Protein AF-A0A349K2B9-F1 (afdb_monomer)

Radius of gyration: 23.73 Å; Cα contacts (8 Å, |Δi|>4): 333; chains: 1; bounding box: 56×29×102 Å

Foldseek 3Di:
DDDDDDDDDPDDDPPPPDDDPDADDVVVQVLLLVVVVVLQVCVLVVNQLSQLVQADPVVLQVVQVVDDVRNVVVSVVSNCVVVVCVVQQKHWDDKDKDGWQDKDWFAQDWDADPVRHIDGDWIKIWIKIKMKIWMWGQDPVPRDTWIKIWIFTWTWMGTPPDSRIHTDTRVPADPVNVCVRGVPDDPPPVSRRHDDTDMDIPDDPD

Secondary structure (DSSP, 8-state):
----------------------PPPHHHHHHHHHHHHHHHHHHHTT-THHHHHSB-HHHHHHHHHTSTTHHHHHHHHHHHHHHHHHHTTEEEEEEEE----EEEEEEEEEEE-TTS-EEEEEEEEEEEEEEEEEEEEE-TTT--EEEEEEEEEEEEEEETT-S-EEEEETTS--HHHHHHH-TTS-SSHHHHTPPP-EEEE-PPP-

Structure (mmCIF, N/CA/C/O backbone):
data_AF-A0A349K2B9-F1
#
_entry.id   AF-A0A349K2B9-F1
#
loop_
_atom_site.group_PDB
_atom_site.id
_atom_site.type_symbol
_atom_site.label_atom_id
_atom_site.label_alt_id
_atom_site.label_comp_id
_atom_s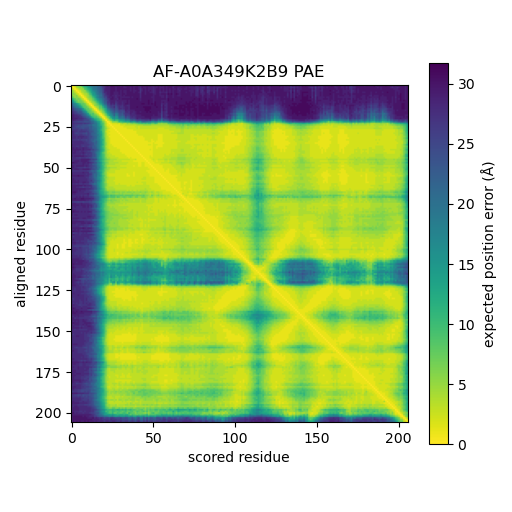ite.label_asym_id
_atom_site.label_entity_id
_atom_site.label_seq_id
_atom_site.pdbx_PDB_ins_code
_atom_site.Cartn_x
_atom_site.Cartn_y
_atom_site.Cartn_z
_atom_site.occupancy
_atom_site.B_iso_or_equiv
_atom_site.auth_seq_id
_atom_site.auth_comp_id
_atom_site.auth_asym_id
_atom_site.auth_atom_id
_atom_site.pdbx_PDB_model_num
ATOM 1 N N . MET A 1 1 ? 17.459 0.036 -73.216 1.00 31.66 1 MET A N 1
ATOM 2 C CA . MET A 1 1 ? 18.863 0.478 -73.122 1.00 31.66 1 MET A CA 1
ATOM 3 C C . MET A 1 1 ? 18.960 1.463 -71.960 1.00 31.66 1 MET A C 1
ATOM 5 O O . MET A 1 1 ? 18.456 2.564 -72.072 1.00 31.66 1 MET A O 1
ATOM 9 N N . SER A 1 2 ? 19.419 0.955 -70.815 1.00 24.86 2 SER A N 1
ATOM 10 C CA . SER A 1 2 ? 20.201 1.573 -69.731 1.00 24.86 2 SER A CA 1
ATOM 11 C C . SER A 1 2 ? 20.361 3.101 -69.538 1.00 24.86 2 SER A C 1
ATOM 13 O O . SER A 1 2 ? 20.764 3.789 -70.467 1.00 24.86 2 SER A O 1
ATOM 15 N N . LEU A 1 3 ? 20.320 3.478 -68.235 1.00 24.81 3 LEU A N 1
ATOM 16 C CA . LEU A 1 3 ? 21.104 4.517 -67.505 1.00 24.81 3 LEU A CA 1
ATOM 17 C C . LEU A 1 3 ? 20.638 6.004 -67.620 1.00 24.81 3 LEU A C 1
ATOM 19 O O . LEU A 1 3 ? 20.259 6.420 -68.699 1.00 24.81 3 LEU A O 1
ATOM 23 N N . LEU A 1 4 ? 20.659 6.906 -66.611 1.00 25.23 4 LEU A N 1
ATOM 24 C CA . LEU A 1 4 ? 21.176 6.945 -65.225 1.00 25.23 4 LEU A CA 1
ATOM 25 C C . LEU A 1 4 ? 20.715 8.267 -64.496 1.00 25.23 4 LEU A C 1
ATOM 27 O O . LEU A 1 4 ? 20.741 9.319 -65.120 1.00 25.23 4 LEU A O 1
ATOM 31 N N . ILE A 1 5 ? 20.368 8.189 -63.192 1.00 29.88 5 ILE A N 1
ATOM 32 C CA . ILE A 1 5 ? 20.577 9.119 -62.028 1.00 29.88 5 ILE A CA 1
ATOM 33 C C . ILE A 1 5 ? 20.190 10.626 -62.059 1.00 29.88 5 ILE A C 1
ATOM 35 O O . ILE A 1 5 ? 20.754 11.406 -62.814 1.00 29.88 5 ILE A O 1
ATOM 39 N N . ALA A 1 6 ? 19.415 11.060 -61.043 1.00 27.41 6 ALA A N 1
ATOM 40 C CA . ALA A 1 6 ? 19.848 12.029 -60.005 1.00 27.41 6 ALA A CA 1
ATOM 41 C C . ALA A 1 6 ? 18.843 12.111 -58.837 1.00 27.41 6 ALA A C 1
ATOM 43 O O . ALA A 1 6 ? 17.705 12.545 -58.992 1.00 27.41 6 ALA A O 1
ATOM 44 N N . ALA A 1 7 ? 19.295 11.680 -57.658 1.00 28.70 7 ALA A N 1
ATOM 45 C CA . ALA A 1 7 ? 18.598 11.784 -56.384 1.00 28.70 7 ALA A CA 1
ATOM 46 C C . ALA A 1 7 ? 18.884 13.145 -55.729 1.00 28.70 7 ALA A C 1
ATOM 48 O O . ALA A 1 7 ? 20.046 13.528 -55.608 1.00 28.70 7 ALA A O 1
ATOM 49 N N . PHE A 1 8 ? 17.848 13.825 -55.233 1.00 29.91 8 PHE A N 1
ATOM 50 C CA . PHE A 1 8 ? 18.008 14.853 -54.206 1.00 29.91 8 PHE A CA 1
ATOM 51 C C . PHE A 1 8 ? 17.635 14.254 -52.854 1.00 29.91 8 PHE A C 1
ATOM 53 O O . PHE A 1 8 ? 16.468 14.046 -52.532 1.00 29.91 8 PHE A O 1
ATOM 60 N N . VAL A 1 9 ? 18.674 13.946 -52.082 1.00 33.03 9 VAL A N 1
ATOM 61 C CA . VAL A 1 9 ? 18.590 13.636 -50.658 1.00 33.03 9 VAL A CA 1
ATOM 62 C C . VAL A 1 9 ? 18.330 14.953 -49.932 1.00 33.03 9 VAL A C 1
ATOM 64 O O . VAL A 1 9 ? 19.241 15.760 -49.765 1.00 33.03 9 VAL A O 1
ATOM 67 N N . VAL A 1 10 ? 17.090 15.182 -49.504 1.00 38.38 10 VAL A N 1
ATOM 68 C CA . VAL A 1 10 ? 16.822 16.134 -48.424 1.00 38.38 10 VAL A CA 1
ATOM 69 C C . VAL A 1 10 ? 17.018 15.356 -47.133 1.00 38.38 10 VAL A C 1
ATOM 71 O O . VAL A 1 10 ? 16.246 14.460 -46.799 1.00 38.38 10 VAL A O 1
ATOM 74 N N . GLY A 1 11 ? 18.128 15.647 -46.459 1.00 33.59 11 GLY A N 1
ATOM 75 C CA . GLY A 1 11 ? 18.396 15.144 -45.125 1.00 33.59 11 GLY A CA 1
ATOM 76 C C . GLY A 1 11 ? 17.372 15.716 -44.156 1.00 33.59 11 GLY A C 1
ATOM 77 O O . GLY A 1 11 ? 17.470 16.873 -43.762 1.00 33.59 11 GLY A O 1
ATOM 78 N N . GLU A 1 12 ? 16.411 14.896 -43.747 1.00 33.12 12 GLU A N 1
ATOM 79 C CA . GLU A 1 12 ? 15.667 15.149 -42.524 1.00 33.12 12 GLU A CA 1
ATOM 80 C C . GLU A 1 12 ? 16.549 14.735 -41.347 1.00 33.12 12 GLU A C 1
ATOM 82 O O . GLU A 1 12 ? 16.769 13.557 -41.049 1.00 33.12 12 GLU A O 1
ATOM 87 N N . THR A 1 13 ? 17.090 15.753 -40.687 1.00 34.03 13 THR A N 1
ATOM 88 C CA . THR A 1 13 ? 17.503 15.713 -39.291 1.00 34.03 13 THR A CA 1
ATOM 89 C C . THR A 1 13 ? 16.438 14.962 -38.496 1.00 34.03 13 THR A C 1
ATOM 91 O O . THR A 1 13 ? 15.351 15.477 -38.246 1.00 34.03 13 THR A O 1
ATOM 94 N N . ARG A 1 14 ? 16.750 13.726 -38.088 1.00 33.66 14 ARG A N 1
ATOM 95 C CA . ARG A 1 14 ? 15.968 12.990 -37.093 1.00 33.66 14 ARG A CA 1
ATOM 96 C C . ARG A 1 14 ? 15.998 13.794 -35.799 1.00 33.66 14 ARG A C 1
ATOM 98 O O . ARG A 1 14 ? 16.911 13.649 -34.989 1.00 33.66 14 ARG A O 1
ATOM 105 N N . GLN A 1 15 ? 15.001 14.656 -35.622 1.00 34.28 15 GLN A N 1
ATOM 106 C CA . GLN A 1 15 ? 14.597 15.137 -34.314 1.00 34.28 15 GLN A CA 1
ATOM 107 C C . GLN A 1 15 ? 14.404 13.902 -33.439 1.00 34.28 15 GLN A C 1
ATOM 109 O O . GLN A 1 15 ? 13.593 13.026 -33.742 1.00 34.28 15 GLN A O 1
ATOM 114 N N . ALA A 1 16 ? 15.221 13.808 -32.392 1.00 31.53 16 ALA A N 1
ATOM 115 C CA . ALA A 1 16 ? 15.058 12.824 -31.345 1.00 31.53 16 ALA A CA 1
ATOM 116 C C . ALA A 1 16 ? 13.615 12.921 -30.843 1.00 31.53 16 ALA A C 1
ATOM 118 O O . ALA A 1 16 ? 13.214 13.930 -30.263 1.00 31.53 16 ALA A O 1
ATOM 119 N N . ALA A 1 17 ? 12.827 11.890 -31.140 1.00 31.55 17 ALA A N 1
ATOM 120 C CA . ALA A 1 17 ? 11.467 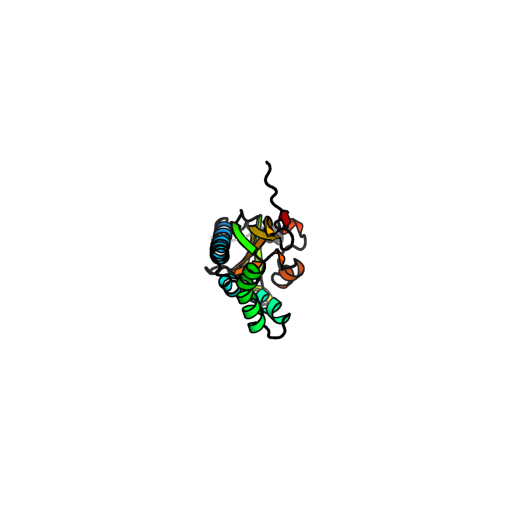11.780 -30.665 1.00 31.55 17 ALA A CA 1
ATOM 121 C C . ALA A 1 17 ? 11.493 11.866 -29.137 1.00 31.55 17 ALA A C 1
ATOM 123 O O . ALA A 1 17 ? 12.110 11.034 -28.466 1.00 31.55 17 ALA A O 1
ATOM 124 N N . ALA A 1 18 ? 10.832 12.890 -28.600 1.00 33.94 18 ALA A N 1
ATOM 125 C CA . ALA A 1 18 ? 10.440 12.931 -27.205 1.00 33.94 18 ALA A CA 1
ATOM 126 C C . ALA A 1 18 ? 9.794 11.580 -26.862 1.00 33.94 18 ALA A C 1
ATOM 128 O O . ALA A 1 18 ? 8.850 11.151 -27.529 1.00 33.94 18 ALA A O 1
ATOM 129 N N . GLN A 1 19 ? 10.360 10.872 -25.883 1.00 34.56 19 GLN A N 1
ATOM 130 C CA . GLN A 1 19 ? 9.882 9.557 -25.469 1.00 34.56 19 GLN A CA 1
ATOM 131 C C . GLN A 1 19 ? 8.423 9.683 -25.029 1.00 34.56 19 GLN A C 1
ATOM 133 O O . GLN A 1 19 ? 8.115 10.343 -24.038 1.00 34.56 19 GLN A O 1
ATOM 138 N N . GLY A 1 20 ? 7.533 9.092 -25.825 1.00 34.22 20 GLY A N 1
ATOM 139 C CA . GLY A 1 20 ? 6.097 9.186 -25.649 1.00 34.22 20 GLY A CA 1
ATOM 140 C C . GLY A 1 20 ? 5.663 8.703 -24.271 1.00 34.22 20 GLY A C 1
ATOM 141 O O . GLY A 1 20 ? 5.896 7.560 -23.883 1.00 34.22 20 GLY A O 1
ATOM 142 N N . THR A 1 21 ? 4.962 9.587 -23.574 1.00 42.00 21 THR A N 1
ATOM 143 C CA . THR A 1 21 ? 3.998 9.307 -22.515 1.00 42.00 21 THR A CA 1
ATOM 144 C C . THR A 1 21 ? 2.875 8.422 -23.069 1.00 42.00 21 THR A C 1
ATOM 146 O O . THR A 1 21 ? 1.771 8.876 -23.364 1.00 42.00 21 THR A O 1
ATOM 149 N N . GLY A 1 22 ? 3.153 7.132 -23.260 1.00 53.66 22 GLY A N 1
ATOM 150 C CA . GLY A 1 22 ? 2.120 6.150 -23.566 1.00 53.66 22 GLY A CA 1
ATOM 151 C C . GLY A 1 22 ? 1.127 6.103 -22.408 1.00 53.66 22 GLY A C 1
ATOM 152 O O . GLY A 1 22 ? 1.490 5.727 -21.295 1.00 53.66 22 GLY A O 1
ATOM 153 N N . ARG A 1 23 ? -0.119 6.525 -22.647 1.00 72.88 23 ARG A N 1
ATOM 154 C CA . ARG A 1 23 ? -1.207 6.433 -21.665 1.00 72.88 23 ARG A CA 1
ATOM 155 C C . ARG A 1 23 ? -1.285 4.986 -21.174 1.00 72.88 23 ARG A C 1
ATOM 157 O O . ARG A 1 23 ? -1.500 4.081 -21.979 1.00 72.88 23 ARG A O 1
ATOM 164 N N . VAL A 1 24 ? -1.078 4.772 -19.873 1.00 84.25 24 VAL A N 1
ATOM 165 C CA . VAL A 1 24 ? -1.148 3.437 -19.264 1.00 84.25 24 VAL A CA 1
ATOM 166 C C . VAL A 1 24 ? -2.495 2.793 -19.629 1.00 84.25 24 VAL A C 1
ATOM 168 O O . VAL A 1 24 ? -3.522 3.469 -19.504 1.00 84.25 24 VAL A O 1
ATOM 171 N N . PRO A 1 25 ? -2.529 1.530 -20.103 1.00 90.88 25 PRO A N 1
ATOM 172 C CA . PRO A 1 25 ? -3.780 0.895 -20.502 1.00 90.88 25 PRO A CA 1
ATOM 173 C C . PRO A 1 25 ? -4.788 0.856 -19.351 1.00 90.88 25 PRO A C 1
ATOM 175 O O . PRO A 1 25 ? -4.425 0.530 -18.222 1.00 90.88 25 PRO A O 1
ATOM 178 N N . GLN A 1 26 ? -6.068 1.115 -19.640 1.00 91.94 26 GLN A N 1
ATOM 179 C CA . GLN A 1 26 ? -7.127 1.083 -18.621 1.00 91.94 26 GLN A CA 1
ATOM 180 C C . GLN A 1 26 ? -7.191 -0.271 -17.895 1.00 91.94 26 GLN A C 1
ATOM 182 O O . GLN A 1 26 ? -7.389 -0.316 -16.687 1.00 91.94 26 GLN A O 1
ATOM 187 N N . SER A 1 27 ? -6.908 -1.366 -18.607 1.00 93.56 27 SER A N 1
ATOM 188 C CA . SER A 1 27 ? -6.832 -2.708 -18.027 1.00 93.56 27 SER A CA 1
ATOM 189 C C . SER A 1 27 ? -5.804 -2.828 -16.899 1.00 93.56 27 SER A C 1
ATOM 191 O O . SER A 1 27 ? -6.034 -3.574 -15.955 1.00 93.56 27 SER A O 1
ATOM 193 N N . VAL A 1 28 ? -4.694 -2.085 -16.953 1.00 95.12 28 VAL A N 1
ATOM 194 C CA . VAL A 1 28 ? -3.679 -2.071 -15.888 1.00 95.12 28 VAL A CA 1
ATOM 195 C C . VAL A 1 28 ? -4.226 -1.378 -14.641 1.00 95.12 28 VAL A C 1
ATOM 197 O O . VAL A 1 28 ? -4.018 -1.866 -13.533 1.00 95.12 28 VAL A O 1
ATOM 200 N N . LEU A 1 29 ? -4.958 -0.272 -14.815 1.00 95.94 29 LEU A N 1
ATOM 201 C CA . LEU A 1 29 ? -5.622 0.428 -13.713 1.00 95.94 29 LEU A CA 1
ATOM 202 C C . LEU A 1 29 ? -6.679 -0.471 -13.063 1.00 95.94 29 LEU A C 1
ATOM 204 O O . LEU A 1 29 ? -6.673 -0.650 -11.848 1.00 95.94 29 LEU A O 1
ATOM 208 N N . ASP A 1 30 ? -7.529 -1.101 -13.874 1.00 96.25 30 ASP A N 1
ATOM 209 C CA . ASP A 1 30 ? -8.594 -1.982 -13.391 1.00 96.25 30 ASP A CA 1
ATOM 210 C C . ASP A 1 30 ? -8.024 -3.211 -12.658 1.00 96.25 30 ASP A C 1
ATOM 212 O O . ASP A 1 30 ? -8.539 -3.616 -11.612 1.00 96.25 30 ASP A O 1
ATOM 216 N N . GLN A 1 31 ? -6.921 -3.783 -13.158 1.00 97.56 31 GLN A N 1
ATOM 217 C CA . GLN A 1 31 ? -6.206 -4.877 -12.495 1.00 97.56 31 GLN A CA 1
ATOM 218 C C . GLN A 1 31 ? -5.582 -4.438 -11.167 1.00 97.56 31 GLN A C 1
ATOM 220 O O . GLN A 1 31 ? -5.702 -5.162 -10.179 1.00 97.56 31 GLN A O 1
ATOM 225 N N . ALA A 1 32 ? -4.965 -3.255 -11.113 1.00 98.12 32 ALA A N 1
ATOM 226 C CA . ALA A 1 32 ? -4.411 -2.700 -9.881 1.00 98.12 32 ALA A CA 1
ATOM 227 C C . ALA A 1 32 ? -5.502 -2.457 -8.827 1.00 98.12 32 ALA A C 1
ATOM 229 O O . ALA A 1 32 ? -5.339 -2.837 -7.665 1.00 98.12 32 ALA A O 1
ATOM 230 N N . GLU A 1 33 ? -6.637 -1.875 -9.227 1.00 98.31 33 GLU A N 1
ATOM 231 C CA . GLU A 1 33 ? -7.813 -1.689 -8.371 1.00 98.31 33 GLU A CA 1
ATOM 232 C C . GLU A 1 33 ? -8.333 -3.035 -7.850 1.00 98.31 33 GLU A C 1
ATOM 234 O O . GLU A 1 33 ? -8.573 -3.193 -6.651 1.00 98.31 33 GLU A O 1
ATOM 239 N N . ALA A 1 34 ? -8.482 -4.028 -8.732 1.00 98.25 34 ALA A N 1
ATOM 240 C CA . ALA A 1 34 ? -8.958 -5.359 -8.372 1.00 98.25 34 ALA A CA 1
ATOM 241 C C . ALA A 1 34 ? -8.005 -6.075 -7.405 1.00 98.25 34 ALA A C 1
ATOM 243 O O . ALA A 1 34 ? -8.453 -6.607 -6.387 1.00 98.25 34 ALA A O 1
ATOM 244 N N . ALA A 1 35 ? -6.699 -6.044 -7.672 1.00 98.25 35 ALA A N 1
ATOM 245 C CA . ALA A 1 35 ? -5.689 -6.654 -6.815 1.00 98.25 35 ALA A CA 1
ATOM 246 C C . ALA A 1 35 ? -5.620 -5.966 -5.441 1.00 98.25 35 ALA A C 1
ATOM 248 O O . ALA A 1 35 ? -5.553 -6.639 -4.410 1.00 98.25 35 ALA A O 1
ATOM 249 N N . THR A 1 36 ? -5.710 -4.633 -5.415 1.00 98.38 36 THR A N 1
ATOM 250 C CA . THR A 1 36 ? -5.754 -3.851 -4.170 1.00 98.38 36 THR A CA 1
ATOM 251 C C . THR A 1 36 ? -7.000 -4.194 -3.358 1.00 98.38 36 THR A C 1
ATOM 253 O O . THR A 1 36 ? -6.917 -4.400 -2.147 1.00 98.38 36 THR A O 1
ATOM 256 N N . ARG A 1 37 ? -8.159 -4.327 -4.018 1.00 98.25 37 ARG A N 1
ATOM 257 C CA . ARG A 1 37 ? -9.422 -4.727 -3.379 1.00 98.25 37 ARG A CA 1
ATOM 258 C C . ARG A 1 37 ? -9.340 -6.140 -2.817 1.00 98.25 37 ARG A C 1
ATOM 260 O O . ARG A 1 37 ? -9.754 -6.350 -1.683 1.00 98.25 37 ARG A O 1
ATOM 267 N N . ALA A 1 38 ? -8.770 -7.085 -3.561 1.00 97.75 38 ALA A N 1
ATOM 268 C CA . ALA A 1 38 ? -8.577 -8.453 -3.092 1.00 97.75 38 ALA A CA 1
ATOM 269 C C . ALA A 1 38 ? -7.701 -8.505 -1.827 1.00 97.75 38 ALA A C 1
ATOM 271 O O . ALA A 1 38 ? -8.060 -9.175 -0.859 1.00 97.75 38 ALA A O 1
ATOM 272 N N . MET A 1 39 ? -6.597 -7.749 -1.795 1.00 97.00 39 MET A N 1
ATOM 273 C CA . MET A 1 39 ? -5.765 -7.618 -0.594 1.00 97.00 39 MET A CA 1
ATOM 274 C C . MET A 1 39 ? -6.535 -6.963 0.565 1.00 97.00 39 MET A C 1
ATOM 276 O O . MET A 1 39 ? -6.510 -7.471 1.684 1.00 97.00 39 MET A O 1
ATOM 280 N N . GLY A 1 40 ? -7.241 -5.861 0.303 1.00 96.00 40 GLY A N 1
ATOM 281 C CA . GLY A 1 40 ? -8.022 -5.136 1.307 1.00 96.00 40 GLY A CA 1
ATOM 282 C C . GLY A 1 40 ? -9.108 -5.988 1.964 1.00 96.00 40 GLY A C 1
ATOM 283 O O . GLY A 1 40 ? -9.273 -5.942 3.179 1.00 96.00 40 GLY A O 1
ATOM 284 N N . GLN A 1 41 ? -9.792 -6.833 1.188 1.00 97.12 41 GLN A N 1
ATOM 285 C CA . GLN A 1 41 ? -10.801 -7.763 1.705 1.00 97.12 41 GLN A CA 1
ATOM 286 C C . GLN A 1 41 ? -10.203 -8.807 2.654 1.00 97.12 41 GLN A C 1
ATOM 288 O O . GLN A 1 41 ? -10.779 -9.091 3.700 1.00 97.12 41 GLN A O 1
ATOM 293 N N . GLN A 1 42 ? -9.019 -9.333 2.339 1.00 95.50 42 GLN A N 1
ATOM 294 C CA . GLN A 1 42 ? -8.303 -10.247 3.234 1.00 95.50 42 GLN A CA 1
ATOM 295 C C . GLN A 1 42 ? -7.926 -9.557 4.556 1.00 95.50 42 GLN A C 1
ATOM 297 O O . GLN A 1 42 ? -8.119 -10.129 5.627 1.00 95.50 42 GLN A O 1
ATOM 302 N N . VAL A 1 43 ? -7.451 -8.308 4.498 1.00 93.06 43 VAL A N 1
ATOM 303 C CA . VAL A 1 43 ? -7.134 -7.511 5.695 1.00 93.06 43 VAL A CA 1
ATOM 304 C C . VAL A 1 43 ? -8.386 -7.236 6.533 1.00 93.06 43 VAL A C 1
ATOM 306 O O . VAL A 1 43 ? -8.354 -7.426 7.748 1.00 93.06 43 VAL A O 1
ATOM 309 N N . LEU A 1 44 ? -9.499 -6.858 5.897 1.00 93.25 44 LEU A N 1
ATOM 310 C CA . LEU A 1 44 ? -10.786 -6.633 6.563 1.00 93.25 44 LEU A CA 1
ATOM 311 C C . LEU A 1 44 ? -11.289 -7.895 7.285 1.00 93.25 44 LEU A C 1
ATOM 313 O O . LEU A 1 44 ? -11.844 -7.806 8.375 1.00 93.25 44 LEU A O 1
ATOM 317 N N . GLN A 1 45 ? -11.035 -9.072 6.711 1.00 91.94 45 GLN A N 1
ATOM 318 C CA . GLN A 1 45 ? -11.354 -10.378 7.301 1.00 91.94 45 GLN A CA 1
ATOM 319 C C . GLN A 1 45 ? -10.361 -10.824 8.391 1.00 91.94 45 GLN A C 1
ATOM 321 O O . GLN A 1 45 ? -10.482 -11.925 8.925 1.00 91.94 45 GLN A O 1
ATOM 326 N N . GLY A 1 46 ? -9.369 -9.998 8.736 1.00 87.69 46 GLY A N 1
ATOM 327 C CA . GLY A 1 46 ? -8.377 -10.305 9.766 1.00 87.69 46 GLY A CA 1
ATOM 328 C C . GLY A 1 46 ? -7.153 -11.082 9.274 1.00 87.69 46 GLY A C 1
ATOM 329 O O . GLY A 1 46 ? -6.271 -11.400 10.074 1.00 87.69 46 GLY A O 1
ATOM 330 N N . ASN A 1 47 ? -7.031 -11.358 7.973 1.00 89.94 47 ASN A N 1
ATOM 331 C CA . ASN A 1 47 ? -5.845 -11.984 7.392 1.00 89.94 47 ASN A CA 1
ATOM 332 C C . ASN A 1 47 ? -4.790 -10.928 7.022 1.00 89.94 47 ASN A C 1
ATOM 334 O O . ASN A 1 47 ? -4.550 -10.630 5.854 1.00 89.94 47 ASN A O 1
ATOM 338 N N . PHE A 1 48 ? -4.111 -10.375 8.027 1.00 87.75 48 PHE A N 1
ATOM 339 C CA . PHE A 1 48 ? -3.072 -9.354 7.826 1.00 87.75 48 PHE A CA 1
ATOM 340 C C . PHE A 1 48 ? -1.769 -9.908 7.227 1.00 87.75 48 PHE A C 1
ATOM 342 O O . PHE A 1 48 ? -0.950 -9.145 6.711 1.00 87.75 48 PHE A O 1
ATOM 349 N N . ARG A 1 49 ? -1.578 -11.235 7.228 1.00 89.25 49 ARG A N 1
ATOM 350 C CA . ARG A 1 49 ? -0.402 -11.884 6.626 1.00 89.25 49 ARG A CA 1
ATOM 351 C C . ARG A 1 49 ? -0.284 -11.578 5.131 1.00 89.25 49 ARG A C 1
ATOM 353 O O . ARG A 1 49 ? 0.831 -11.403 4.639 1.00 89.25 49 ARG A O 1
ATOM 360 N N . VAL A 1 50 ? -1.416 -11.422 4.440 1.00 92.69 50 VAL A N 1
ATOM 361 C CA . VAL A 1 50 ? -1.461 -11.065 3.014 1.00 92.69 50 VAL A CA 1
ATOM 362 C C . VAL A 1 50 ? -0.665 -9.790 2.709 1.00 92.69 50 VAL A C 1
ATOM 364 O O . VAL A 1 50 ? -0.007 -9.712 1.674 1.00 92.69 50 VAL A O 1
ATOM 367 N N . ALA A 1 51 ? -0.656 -8.814 3.627 1.00 89.88 51 ALA A N 1
ATOM 368 C CA . ALA A 1 51 ? 0.050 -7.552 3.442 1.00 89.88 51 ALA A CA 1
ATOM 369 C C . ALA A 1 51 ? 1.571 -7.760 3.423 1.00 89.88 51 ALA A C 1
ATOM 371 O O . ALA A 1 51 ? 2.276 -7.081 2.684 1.00 89.88 51 ALA A O 1
ATOM 372 N N . LEU A 1 52 ? 2.087 -8.732 4.186 1.00 92.12 52 LEU A N 1
ATOM 373 C CA . LEU A 1 52 ? 3.503 -9.107 4.179 1.00 92.12 52 LEU A CA 1
ATOM 374 C C . LEU A 1 52 ? 3.885 -9.956 2.962 1.00 92.12 52 LEU A C 1
ATOM 376 O O . LEU A 1 52 ? 5.005 -9.836 2.451 1.00 92.12 52 LEU A O 1
ATOM 380 N N . GLU A 1 53 ? 2.995 -10.855 2.543 1.00 94.75 53 GLU A N 1
ATOM 381 C CA . GLU A 1 53 ? 3.189 -11.734 1.384 1.00 94.75 53 GLU A CA 1
ATOM 382 C C . GLU A 1 53 ? 3.200 -10.932 0.083 1.00 94.75 53 GLU A C 1
ATOM 384 O O . GLU A 1 53 ? 4.059 -11.143 -0.771 1.00 94.75 53 GLU A O 1
ATOM 389 N N . ARG A 1 54 ? 2.295 -9.957 -0.033 1.00 96.44 54 ARG A N 1
ATOM 390 C CA . ARG A 1 54 ? 2.169 -9.087 -1.203 1.00 96.44 54 ARG A CA 1
ATOM 391 C C . ARG A 1 54 ? 2.988 -7.799 -1.097 1.00 96.44 54 ARG A C 1
ATOM 393 O O . ARG A 1 54 ? 2.964 -7.002 -2.026 1.00 96.44 54 ARG A O 1
ATOM 400 N N . MET A 1 55 ? 3.750 -7.588 -0.026 1.00 96.81 55 MET A N 1
ATOM 401 C CA . MET A 1 55 ? 4.608 -6.407 0.109 1.00 96.81 55 MET A CA 1
ATOM 402 C C . MET A 1 55 ? 5.657 -6.350 -1.009 1.00 96.81 55 MET A C 1
ATOM 404 O O . MET A 1 55 ? 6.344 -7.341 -1.261 1.00 96.81 55 MET A O 1
ATOM 408 N N . TYR A 1 56 ? 5.844 -5.179 -1.626 1.00 96.69 56 TYR A N 1
ATOM 409 C CA . TYR A 1 56 ? 6.865 -4.995 -2.661 1.00 96.69 56 TYR A CA 1
ATOM 410 C C . TYR A 1 56 ? 8.256 -5.414 -2.148 1.00 96.69 56 TYR A C 1
ATOM 412 O O . TYR A 1 56 ? 8.710 -4.875 -1.133 1.00 96.69 56 TYR A O 1
ATOM 420 N N . PRO A 1 57 ? 8.974 -6.345 -2.810 1.00 94.12 57 PRO A N 1
ATOM 421 C CA . PRO A 1 57 ? 10.169 -6.970 -2.235 1.00 94.12 57 PRO A CA 1
ATOM 422 C C . PRO A 1 57 ? 11.273 -5.991 -1.814 1.00 94.12 57 PRO A C 1
ATOM 424 O O . PRO A 1 57 ? 11.882 -6.150 -0.750 1.00 94.12 57 PRO A O 1
ATOM 427 N N . ARG A 1 58 ? 11.527 -4.940 -2.607 1.00 93.75 58 ARG A N 1
ATOM 428 C CA . ARG A 1 58 ? 12.544 -3.927 -2.268 1.00 93.75 58 ARG A CA 1
ATOM 429 C C . ARG A 1 58 ? 12.111 -3.071 -1.079 1.00 93.75 58 ARG A C 1
ATOM 431 O O . ARG A 1 58 ? 12.949 -2.747 -0.235 1.00 93.75 58 ARG A O 1
ATOM 438 N N . TRP A 1 59 ? 10.815 -2.775 -0.974 1.00 95.25 59 TRP A N 1
ATOM 439 C CA . TRP A 1 59 ? 10.238 -2.104 0.190 1.00 95.25 59 TRP A CA 1
ATOM 440 C C . TRP A 1 59 ? 10.314 -2.986 1.437 1.00 95.25 59 TRP A C 1
ATOM 442 O O . TRP A 1 59 ? 10.848 -2.551 2.453 1.00 95.25 59 TRP A O 1
ATOM 452 N N . LYS A 1 60 ? 9.919 -4.260 1.337 1.00 95.25 60 LYS A N 1
ATOM 453 C CA . LYS A 1 60 ? 10.025 -5.259 2.412 1.00 95.25 60 LYS A CA 1
ATOM 454 C C . LYS A 1 60 ? 11.448 -5.372 2.949 1.00 95.25 60 LYS A C 1
ATOM 456 O O . LYS A 1 60 ? 11.664 -5.340 4.159 1.00 95.25 60 LYS A O 1
ATOM 461 N N . LYS A 1 61 ? 12.442 -5.433 2.055 1.00 95.00 61 LYS A N 1
ATOM 462 C CA . LYS A 1 61 ? 13.864 -5.439 2.432 1.00 95.00 61 LYS A CA 1
ATOM 463 C C . LYS A 1 61 ? 14.269 -4.147 3.150 1.00 95.00 61 LYS A C 1
ATOM 465 O O . LYS A 1 61 ? 15.009 -4.219 4.127 1.00 95.00 61 LYS A O 1
ATOM 470 N N . ARG A 1 62 ? 13.797 -2.977 2.698 1.00 93.75 62 ARG A N 1
ATOM 471 C CA . ARG A 1 62 ? 14.072 -1.686 3.355 1.00 93.75 62 ARG A CA 1
ATOM 472 C C . ARG A 1 62 ? 13.425 -1.596 4.737 1.00 93.75 62 ARG A C 1
ATOM 474 O O . ARG A 1 62 ? 14.109 -1.212 5.678 1.00 93.75 62 ARG A O 1
ATOM 481 N N . ALA A 1 63 ? 12.156 -1.971 4.864 1.00 92.19 63 ALA A N 1
ATOM 482 C CA . ALA A 1 63 ? 11.436 -1.985 6.134 1.00 92.19 63 ALA A CA 1
ATOM 483 C C . ALA A 1 63 ? 12.120 -2.916 7.147 1.00 92.19 63 ALA A C 1
ATOM 485 O O . ALA A 1 63 ? 12.399 -2.505 8.269 1.00 92.19 63 ALA A O 1
ATOM 486 N N . ALA A 1 64 ? 12.497 -4.125 6.719 1.00 94.88 64 ALA A N 1
ATOM 487 C CA . ALA A 1 64 ? 13.207 -5.092 7.552 1.00 94.88 64 ALA A CA 1
ATOM 488 C C . ALA A 1 64 ? 14.574 -4.584 8.041 1.00 94.88 64 ALA A C 1
ATOM 490 O O . ALA A 1 64 ? 14.925 -4.799 9.194 1.00 94.88 64 ALA A O 1
ATOM 491 N N . LYS A 1 65 ? 15.343 -3.875 7.200 1.00 95.00 65 LYS A N 1
ATOM 492 C CA . LYS A 1 65 ? 16.658 -3.324 7.587 1.00 95.00 65 LYS A CA 1
ATOM 493 C C . LYS A 1 65 ? 16.596 -2.336 8.756 1.00 95.00 65 LYS A C 1
ATOM 495 O O . LYS A 1 65 ? 17.604 -2.150 9.425 1.00 95.00 65 LYS A O 1
ATOM 500 N N . LYS A 1 66 ? 15.445 -1.698 8.988 1.00 90.31 66 LYS A N 1
ATOM 501 C CA . LYS A 1 66 ? 15.244 -0.753 10.098 1.00 90.31 66 LYS A CA 1
ATOM 502 C C . LYS A 1 66 ? 15.005 -1.456 11.442 1.00 90.31 66 LYS A C 1
ATOM 504 O O . LYS A 1 66 ? 14.914 -0.781 12.460 1.00 90.31 66 LYS A O 1
ATOM 509 N N . LEU A 1 67 ? 14.862 -2.784 11.454 1.00 92.50 67 LEU A N 1
ATOM 510 C CA . LEU A 1 67 ? 14.490 -3.563 12.632 1.00 92.50 67 LEU A CA 1
ATOM 511 C C . LEU A 1 67 ? 15.645 -4.459 13.083 1.00 92.50 67 LEU A C 1
ATOM 513 O O . LEU A 1 67 ? 16.223 -5.201 12.285 1.00 92.50 67 LEU A O 1
ATOM 517 N N . GLN A 1 68 ? 15.926 -4.458 14.386 1.00 91.12 68 GLN A N 1
ATOM 518 C CA . GLN A 1 68 ? 16.772 -5.478 15.000 1.00 91.12 68 GLN A CA 1
ATOM 519 C C . GLN A 1 68 ? 16.063 -6.837 14.861 1.00 91.12 68 GLN A C 1
ATOM 521 O O . GLN A 1 68 ? 14.964 -7.012 15.375 1.00 91.12 68 GLN A O 1
ATOM 526 N N . GLY A 1 69 ? 16.647 -7.769 14.100 1.00 91.38 69 GLY A N 1
ATOM 527 C CA . GLY A 1 69 ? 16.009 -9.046 13.730 1.00 91.38 69 GLY A CA 1
ATOM 528 C C . GLY A 1 69 ? 15.442 -9.105 12.302 1.00 91.38 69 GLY A C 1
ATOM 529 O O . GLY A 1 69 ? 14.938 -10.146 11.876 1.00 91.38 69 GLY A O 1
ATOM 530 N N . GLY A 1 70 ? 15.558 -8.027 11.519 1.00 94.56 70 GLY A N 1
ATOM 531 C CA . GLY A 1 70 ? 15.350 -8.063 10.072 1.00 94.56 70 GLY A CA 1
ATOM 532 C C . GLY A 1 70 ? 13.939 -8.486 9.648 1.00 94.56 70 GLY A C 1
ATOM 533 O O . GLY A 1 70 ? 12.933 -7.956 10.118 1.00 94.56 70 GLY A O 1
ATOM 534 N N . GLN A 1 71 ? 13.856 -9.433 8.705 1.00 92.94 71 GLN A N 1
ATOM 535 C CA . GLN A 1 71 ? 12.571 -9.889 8.162 1.00 92.94 71 GLN A CA 1
ATOM 536 C C . GLN A 1 71 ? 11.745 -10.700 9.164 1.00 92.94 71 GLN A C 1
ATOM 538 O O . GLN A 1 71 ? 10.519 -10.648 9.096 1.00 92.94 71 GLN A O 1
ATOM 543 N N . VAL A 1 72 ? 12.394 -11.420 10.085 1.00 94.31 72 VAL A N 1
ATOM 544 C CA . VAL A 1 72 ? 11.702 -12.198 11.123 1.00 94.31 72 VAL A CA 1
ATOM 545 C C . VAL A 1 72 ? 10.961 -11.252 12.059 1.00 94.31 72 VAL A C 1
ATOM 547 O O . VAL A 1 72 ? 9.770 -11.430 12.304 1.00 94.31 72 VAL A O 1
ATOM 550 N N . GLU A 1 73 ? 11.634 -10.191 12.504 1.00 94.69 73 GLU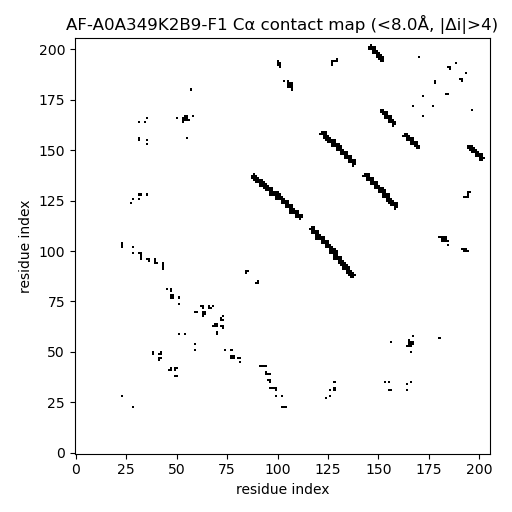 A N 1
ATOM 551 C CA . GLU A 1 73 ? 11.014 -9.178 13.357 1.00 94.69 73 GLU A CA 1
ATOM 552 C C . GLU A 1 73 ? 9.907 -8.410 12.619 1.00 94.69 73 GLU A C 1
ATOM 554 O O . GLU A 1 73 ? 8.841 -8.173 13.187 1.00 94.69 73 GLU A O 1
ATOM 559 N N . LEU A 1 74 ? 10.103 -8.081 11.335 1.00 92.31 74 LEU A N 1
ATOM 560 C CA . LEU A 1 74 ? 9.049 -7.478 10.511 1.00 92.31 74 LEU A CA 1
ATOM 561 C C . LEU A 1 74 ? 7.803 -8.374 10.448 1.00 92.31 74 LEU A C 1
ATOM 563 O O . LEU A 1 74 ? 6.686 -7.893 10.637 1.00 92.31 74 LEU A O 1
ATOM 567 N N . ALA A 1 75 ? 7.995 -9.671 10.197 1.00 91.94 75 ALA A N 1
ATOM 568 C CA . ALA A 1 75 ? 6.905 -10.633 10.120 1.00 91.94 75 ALA A CA 1
ATOM 569 C C . ALA A 1 75 ? 6.167 -10.768 11.454 1.00 91.94 75 ALA A C 1
ATOM 571 O O . ALA A 1 75 ? 4.937 -10.731 11.481 1.00 91.94 75 ALA A O 1
ATOM 572 N N . ARG A 1 76 ? 6.919 -10.852 12.558 1.00 93.00 76 ARG A N 1
ATOM 573 C CA . ARG A 1 76 ? 6.371 -10.923 13.914 1.00 93.00 76 ARG A CA 1
ATOM 574 C C . ARG A 1 76 ? 5.509 -9.702 14.231 1.00 93.00 76 ARG A C 1
ATOM 576 O O . ARG A 1 7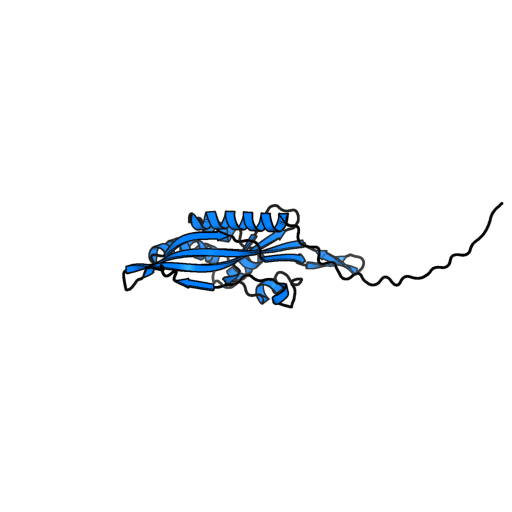6 ? 4.376 -9.869 14.661 1.00 93.00 76 ARG A O 1
ATOM 583 N N . ARG A 1 77 ? 6.006 -8.483 13.983 1.00 90.00 77 ARG A N 1
ATOM 584 C CA . ARG A 1 77 ? 5.245 -7.245 14.243 1.00 90.00 77 ARG A CA 1
ATOM 585 C C . ARG A 1 77 ? 3.928 -7.213 13.477 1.00 90.00 77 ARG A C 1
ATOM 587 O O . ARG A 1 77 ? 2.898 -6.920 14.068 1.00 90.00 77 ARG A O 1
ATOM 594 N N . LEU A 1 78 ? 3.942 -7.563 12.190 1.00 87.19 78 LEU A N 1
ATOM 595 C CA . LEU A 1 78 ? 2.722 -7.579 11.377 1.00 87.19 78 LEU A CA 1
ATOM 596 C C . LEU A 1 78 ? 1.711 -8.634 11.847 1.00 87.19 78 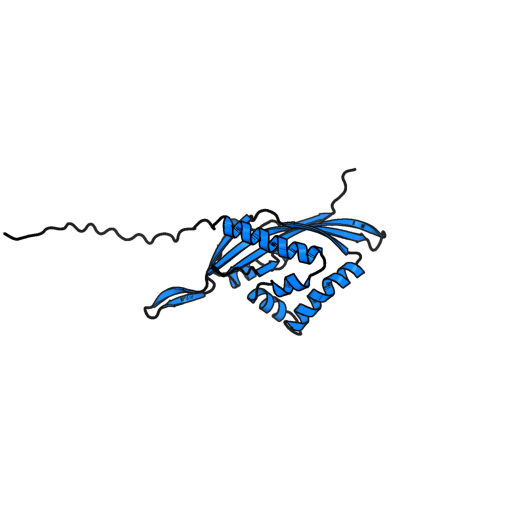LEU A C 1
ATOM 598 O O . LEU A 1 78 ? 0.510 -8.383 11.796 1.00 87.19 78 LEU A O 1
ATOM 602 N N . ALA A 1 79 ? 2.181 -9.788 12.326 1.00 88.88 79 ALA A N 1
ATOM 603 C CA . ALA A 1 79 ? 1.318 -10.829 12.881 1.00 88.88 79 ALA A CA 1
ATOM 604 C C . ALA A 1 79 ? 0.669 -10.433 14.222 1.00 88.88 79 ALA A C 1
ATOM 606 O O . ALA A 1 79 ? -0.389 -10.960 14.560 1.00 88.88 79 ALA A O 1
ATOM 607 N N . GLU A 1 80 ? 1.271 -9.505 14.973 1.00 91.00 80 GLU A N 1
ATOM 608 C CA . GLU A 1 80 ? 0.743 -9.033 16.259 1.00 91.00 80 GLU A CA 1
ATOM 609 C C . GLU A 1 80 ? -0.255 -7.871 16.127 1.00 91.00 80 GLU A C 1
ATOM 611 O O . GLU A 1 80 ? -1.101 -7.713 17.008 1.00 91.00 80 GLU A O 1
ATOM 616 N N . ILE A 1 81 ? -0.250 -7.128 15.010 1.00 89.56 81 ILE A N 1
ATOM 617 C CA . ILE A 1 81 ? -1.186 -6.012 14.751 1.00 89.56 81 ILE A CA 1
ATOM 618 C C . ILE A 1 81 ? -2.647 -6.354 15.097 1.00 89.56 81 ILE A C 1
ATOM 620 O O . ILE A 1 81 ? -3.272 -5.570 15.810 1.00 89.56 81 ILE A O 1
ATOM 624 N N . PRO A 1 82 ? -3.226 -7.497 14.670 1.00 88.88 82 PRO A N 1
ATOM 625 C CA . PRO A 1 82 ? -4.637 -7.783 14.939 1.00 88.88 82 PRO A CA 1
ATOM 626 C C . PRO A 1 82 ? -4.921 -7.932 16.436 1.00 88.88 82 PRO A C 1
ATOM 628 O O . PRO A 1 82 ? -5.956 -7.483 16.929 1.00 88.88 82 PRO A O 1
ATOM 631 N N . LYS A 1 83 ? -3.982 -8.535 17.174 1.00 91.31 83 LYS A N 1
ATOM 632 C CA . LYS A 1 83 ? -4.086 -8.716 18.625 1.00 91.31 83 LYS A CA 1
ATOM 633 C C . LYS A 1 83 ? -3.951 -7.379 19.345 1.00 91.31 83 LYS A C 1
ATOM 635 O O . LYS A 1 83 ? -4.712 -7.111 20.272 1.00 91.31 83 LYS A O 1
ATOM 640 N N . GLU A 1 84 ? -3.018 -6.533 18.914 1.00 92.44 84 GLU A N 1
ATOM 641 C CA . GLU A 1 84 ? -2.840 -5.185 19.460 1.00 92.44 84 GLU A CA 1
ATOM 642 C C . GLU A 1 84 ? -4.076 -4.314 19.213 1.00 92.44 84 GLU A C 1
ATOM 644 O O . GLU A 1 84 ? -4.571 -3.684 20.147 1.00 92.44 84 GLU A O 1
ATOM 649 N N . MET A 1 85 ? -4.630 -4.351 17.997 1.00 92.19 85 MET A N 1
ATOM 650 C CA . MET A 1 85 ? -5.881 -3.674 17.657 1.00 92.19 85 MET A CA 1
ATOM 651 C C . MET A 1 85 ? -7.023 -4.135 18.567 1.00 92.19 85 MET A C 1
ATOM 653 O O . MET A 1 85 ? -7.660 -3.304 19.214 1.00 92.19 85 MET A O 1
ATOM 657 N N . ALA A 1 86 ? -7.233 -5.448 18.697 1.00 91.56 86 ALA A N 1
ATOM 658 C CA . ALA A 1 86 ? -8.274 -5.999 19.561 1.00 91.56 86 ALA A CA 1
ATOM 659 C C . ALA A 1 86 ? -8.094 -5.577 21.030 1.00 91.56 86 ALA A C 1
ATOM 661 O O . ALA A 1 86 ? -9.054 -5.154 21.677 1.00 91.56 86 ALA A O 1
ATOM 662 N N . ARG A 1 87 ? -6.858 -5.614 21.548 1.00 93.38 87 ARG A N 1
ATOM 663 C CA . ARG A 1 87 ? -6.526 -5.192 22.920 1.00 93.38 87 ARG A CA 1
ATOM 664 C C . ARG A 1 87 ? -6.839 -3.718 23.173 1.00 93.38 87 ARG A C 1
ATOM 666 O O . ARG A 1 87 ? -7.222 -3.358 24.282 1.00 93.38 87 ARG A O 1
ATOM 673 N N . GLN A 1 88 ? -6.685 -2.879 22.153 1.00 92.31 88 GLN A N 1
ATOM 674 C CA . GLN A 1 88 ? -6.988 -1.449 22.203 1.00 92.31 88 GLN A CA 1
ATOM 675 C C . GLN A 1 88 ? -8.459 -1.134 21.879 1.00 92.31 88 GLN A C 1
ATOM 677 O O . GLN A 1 88 ? -8.836 0.033 21.814 1.00 92.31 88 GLN A O 1
ATOM 682 N N . GLY A 1 89 ? -9.306 -2.149 21.668 1.00 93.25 89 GLY A N 1
ATOM 683 C CA . GLY A 1 89 ? -10.701 -1.950 21.275 1.00 93.25 89 GLY A CA 1
ATOM 684 C C . GLY A 1 89 ? -10.848 -1.335 19.880 1.00 93.25 89 GLY A C 1
ATOM 685 O O . GLY A 1 89 ? -11.818 -0.623 19.621 1.00 93.25 89 GLY A O 1
ATOM 686 N N . ILE A 1 90 ? -9.879 -1.577 18.995 1.00 94.50 90 ILE A N 1
ATOM 687 C CA . ILE A 1 90 ? -9.870 -1.124 17.605 1.00 94.50 90 ILE A CA 1
ATOM 688 C C . ILE A 1 90 ? -10.344 -2.273 16.715 1.00 94.50 90 ILE A C 1
ATOM 690 O O . ILE A 1 90 ? -9.822 -3.384 16.773 1.00 94.50 90 ILE A O 1
ATOM 694 N N . SER A 1 91 ? -11.313 -1.997 15.850 1.00 93.94 91 SER A N 1
ATOM 695 C CA . SER A 1 91 ? -11.786 -2.937 14.829 1.00 93.94 91 SER A CA 1
ATOM 696 C C . SER A 1 91 ? -11.972 -2.217 13.503 1.00 93.94 91 SER A C 1
ATOM 698 O O . SER A 1 91 ? -12.509 -1.112 13.468 1.00 93.94 91 SER A O 1
ATOM 700 N N . MET A 1 92 ? -11.514 -2.829 12.411 1.00 95.00 92 MET A N 1
ATOM 701 C CA . MET A 1 92 ? -11.785 -2.326 11.066 1.00 95.00 92 MET A CA 1
ATOM 702 C C . MET A 1 92 ? -13.227 -2.685 10.697 1.00 95.00 92 MET A C 1
ATOM 704 O O . MET A 1 92 ? -13.624 -3.841 10.807 1.00 95.00 92 MET A O 1
ATOM 708 N N . LEU A 1 93 ? -14.016 -1.687 10.310 1.00 95.12 93 LEU A N 1
ATOM 709 C CA . LEU A 1 93 ? -15.413 -1.851 9.905 1.00 95.12 93 LEU A CA 1
ATOM 710 C C . LEU A 1 93 ? -15.561 -1.947 8.390 1.00 95.12 93 LEU A C 1
ATOM 712 O O . LEU A 1 93 ? -16.427 -2.666 7.903 1.00 95.12 93 LEU A O 1
ATOM 716 N N . ASN A 1 94 ? -14.749 -1.186 7.660 1.00 96.12 94 ASN A N 1
ATOM 717 C CA . ASN A 1 94 ? -14.832 -1.089 6.212 1.00 96.12 94 ASN A CA 1
ATOM 718 C C . ASN A 1 94 ? -13.445 -0.840 5.614 1.00 96.12 94 ASN A C 1
ATOM 720 O O . ASN A 1 94 ? -12.608 -0.177 6.232 1.00 96.12 94 ASN A O 1
ATOM 724 N N . TYR A 1 95 ? -13.238 -1.341 4.399 1.00 96.38 95 TYR A N 1
ATOM 725 C CA . TYR A 1 95 ? -12.072 -1.058 3.575 1.00 96.38 95 TYR A CA 1
ATOM 726 C C . TYR A 1 95 ? -12.511 -0.898 2.119 1.00 96.38 95 TYR A C 1
ATOM 728 O O . TYR A 1 95 ? -12.864 -1.862 1.436 1.00 96.38 95 TYR A O 1
ATOM 736 N N . GLU A 1 96 ? -12.488 0.337 1.644 1.00 97.19 96 GLU A N 1
ATOM 737 C CA . GLU A 1 96 ? -12.923 0.730 0.315 1.00 97.19 96 GLU A CA 1
ATOM 738 C C . GLU A 1 96 ? -11.712 1.035 -0.568 1.00 97.19 96 GLU A C 1
ATOM 740 O O . GLU A 1 96 ? -10.777 1.727 -0.159 1.00 97.19 96 GLU A O 1
ATOM 745 N N . VAL A 1 97 ? -11.755 0.541 -1.805 1.00 97.94 97 VAL A N 1
ATOM 746 C CA . VAL A 1 97 ? -10.775 0.841 -2.853 1.00 97.94 97 VAL A CA 1
ATOM 747 C C . VAL A 1 97 ? -11.444 1.714 -3.899 1.00 97.94 97 VAL A C 1
ATOM 749 O O . VAL A 1 97 ? -12.418 1.286 -4.528 1.00 97.94 97 VAL A O 1
ATOM 752 N N . ARG A 1 98 ? -10.906 2.920 -4.079 1.00 97.12 98 ARG A N 1
ATOM 753 C CA . ARG A 1 98 ? -11.399 3.923 -5.027 1.00 97.12 98 ARG A CA 1
ATOM 754 C C . ARG A 1 98 ? -10.684 3.799 -6.373 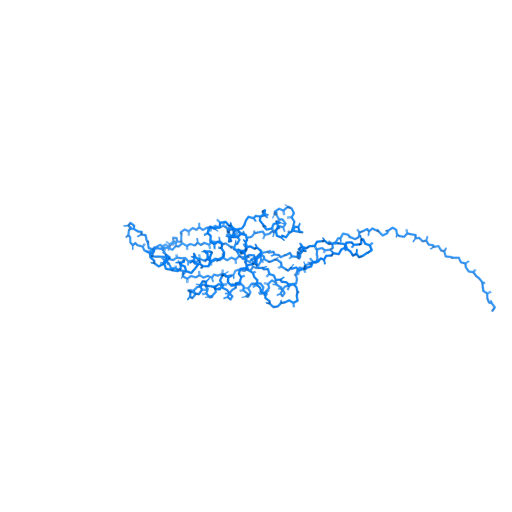1.00 97.12 98 ARG A C 1
ATOM 756 O O . ARG A 1 98 ? -9.772 2.990 -6.538 1.00 97.12 98 ARG A O 1
ATOM 763 N N . LYS A 1 99 ? -11.117 4.615 -7.336 1.00 96.12 99 LYS A N 1
ATOM 764 C CA . LYS A 1 99 ? -10.499 4.694 -8.661 1.00 96.12 99 LYS A CA 1
ATOM 765 C C . LYS A 1 99 ? -9.043 5.136 -8.584 1.00 96.12 99 LYS A C 1
ATOM 767 O O . LYS A 1 99 ? -8.726 6.068 -7.847 1.00 96.12 99 LYS A O 1
ATOM 772 N N . ALA A 1 100 ? -8.182 4.464 -9.346 1.00 96.31 100 ALA A N 1
ATOM 773 C CA . ALA A 1 100 ? -6.771 4.812 -9.438 1.00 96.31 100 ALA A CA 1
ATOM 774 C C . ALA A 1 100 ? -6.602 6.257 -9.939 1.00 96.31 100 ALA A C 1
ATOM 776 O O . ALA A 1 100 ? -7.273 6.672 -10.884 1.00 96.31 100 ALA A O 1
ATOM 777 N N . THR A 1 101 ? -5.714 7.028 -9.307 1.00 92.88 101 THR A N 1
ATOM 778 C CA . THR A 1 101 ? -5.510 8.451 -9.647 1.00 92.88 101 THR A CA 1
ATOM 779 C C . THR A 1 101 ? -4.503 8.634 -10.767 1.00 92.88 101 THR A C 1
ATOM 781 O O . THR A 1 101 ? -4.627 9.547 -11.581 1.00 92.88 101 THR A O 1
ATOM 784 N N . SER A 1 102 ? -3.491 7.773 -10.809 1.00 92.88 102 SER A N 1
ATOM 785 C CA . SER A 1 102 ? -2.400 7.859 -11.768 1.00 92.88 102 SER A CA 1
ATOM 786 C C . SER A 1 102 ? -1.661 6.529 -11.881 1.00 92.88 102 SER A C 1
ATOM 788 O O . SER A 1 102 ? -1.700 5.675 -10.989 1.00 92.88 102 SER A O 1
ATOM 790 N N . ALA A 1 103 ? -0.967 6.361 -13.003 1.00 94.44 103 ALA A N 1
ATOM 791 C CA . ALA A 1 103 ? -0.090 5.232 -13.237 1.00 94.44 103 ALA A CA 1
ATOM 792 C C . ALA A 1 103 ? 1.113 5.636 -14.081 1.00 94.44 103 ALA A C 1
ATOM 794 O O . ALA A 1 103 ? 1.027 6.533 -14.919 1.00 94.44 103 ALA A O 1
ATOM 795 N N . HIS A 1 104 ? 2.217 4.932 -13.862 1.00 93.56 104 HIS A N 1
ATOM 796 C CA . HIS A 1 104 ? 3.503 5.186 -14.488 1.00 93.56 104 HIS A CA 1
ATOM 797 C C . HIS A 1 104 ? 4.093 3.875 -14.988 1.00 93.56 104 HIS A C 1
ATOM 799 O O . HIS A 1 104 ? 4.099 2.865 -14.281 1.00 93.56 104 HIS A O 1
ATOM 805 N N . GLU A 1 105 ? 4.616 3.901 -16.207 1.00 92.44 105 GLU A N 1
ATOM 806 C CA . GLU A 1 105 ? 5.589 2.908 -16.641 1.00 92.44 105 GLU A CA 1
ATOM 807 C C . GLU A 1 105 ? 6.944 3.268 -16.043 1.00 92.44 105 GLU A C 1
ATOM 809 O O . GLU A 1 105 ? 7.433 4.383 -16.234 1.00 92.44 105 GLU A O 1
ATOM 814 N N . VAL A 1 106 ? 7.551 2.336 -15.313 1.00 90.69 106 VAL A N 1
ATOM 815 C CA . VAL A 1 106 ? 8.828 2.577 -14.641 1.00 90.69 106 VAL A CA 1
ATOM 816 C C . VAL A 1 106 ? 9.887 1.570 -15.065 1.00 90.69 106 VAL A C 1
ATOM 818 O O . VAL A 1 106 ? 9.616 0.383 -15.245 1.00 90.69 106 VAL A O 1
ATOM 821 N N . VAL A 1 107 ? 11.114 2.069 -15.211 1.00 85.25 107 VAL A N 1
ATOM 822 C CA . VAL A 1 107 ? 12.308 1.274 -15.511 1.00 85.25 107 VAL A CA 1
ATOM 823 C C . VAL A 1 107 ? 13.111 1.129 -14.223 1.00 85.25 107 VAL A C 1
ATOM 825 O O . VAL A 1 107 ? 13.457 2.134 -13.598 1.00 85.25 107 VAL A O 1
ATOM 828 N N . LEU A 1 108 ? 13.427 -0.103 -13.818 1.00 76.38 108 LEU A N 1
ATOM 829 C CA . LEU A 1 108 ? 14.195 -0.331 -12.588 1.00 76.38 108 LEU A CA 1
ATOM 830 C C . LEU A 1 108 ? 15.703 -0.204 -12.785 1.00 76.38 108 LEU A C 1
ATOM 832 O O . LEU A 1 108 ? 16.401 0.210 -11.860 1.00 76.38 108 LEU A O 1
ATOM 836 N N . LEU A 1 109 ? 16.210 -0.592 -13.953 1.00 73.12 109 LEU A N 1
ATOM 837 C CA . LEU A 1 109 ? 17.631 -0.567 -14.271 1.00 73.12 109 LEU A CA 1
ATOM 838 C C . LEU A 1 109 ? 17.829 -0.045 -15.691 1.00 73.12 109 LEU A C 1
ATOM 840 O O . LEU A 1 109 ? 17.181 -0.498 -16.628 1.00 73.12 109 LEU A O 1
ATOM 844 N N . ARG A 1 110 ? 18.747 0.901 -15.854 1.00 72.12 110 ARG A N 1
ATOM 845 C CA . ARG A 1 110 ? 19.267 1.291 -17.164 1.00 72.12 110 ARG A CA 1
ATOM 846 C C . ARG A 1 110 ? 20.655 0.682 -17.286 1.00 72.12 110 ARG A C 1
ATOM 848 O O . ARG A 1 110 ? 21.448 0.798 -16.355 1.00 72.12 110 ARG A O 1
ATOM 855 N N . GLY A 1 111 ? 20.900 -0.009 -18.384 1.00 75.81 111 GLY A N 1
ATOM 856 C CA . GLY A 1 111 ? 22.203 -0.564 -18.723 1.00 75.81 111 GLY A CA 1
ATOM 857 C C . GLY A 1 111 ? 22.606 -0.141 -20.125 1.00 75.81 111 GLY A C 1
ATOM 858 O O . GLY A 1 111 ? 21.885 0.610 -20.780 1.00 75.81 111 GLY A O 1
ATOM 859 N N . GLU A 1 112 ? 23.727 -0.671 -20.586 1.00 84.44 112 GLU A N 1
ATOM 860 C CA . GLU A 1 112 ? 24.149 -0.595 -21.979 1.00 84.44 112 GLU A CA 1
ATOM 861 C C . GLU A 1 112 ? 24.258 -2.016 -22.538 1.00 84.44 112 GLU A C 1
ATOM 863 O O . GLU A 1 112 ? 24.574 -2.959 -21.804 1.00 84.44 112 GLU A O 1
ATOM 868 N N . ASP A 1 113 ? 23.932 -2.197 -23.816 1.00 83.06 113 ASP A N 1
ATOM 869 C CA . ASP A 1 113 ? 24.245 -3.442 -24.512 1.00 83.06 113 ASP A CA 1
ATOM 870 C C . ASP A 1 113 ? 25.750 -3.548 -24.818 1.00 83.06 113 ASP A C 1
ATOM 872 O O . ASP A 1 113 ? 26.556 -2.691 -24.453 1.00 83.06 113 ASP A O 1
ATOM 876 N N . LYS A 1 114 ? 26.148 -4.634 -25.488 1.00 85.69 114 LYS A N 1
ATOM 877 C CA . LYS A 1 114 ? 27.552 -4.872 -25.859 1.00 85.69 114 LYS A CA 1
ATOM 878 C C . LYS A 1 114 ? 28.101 -3.813 -26.820 1.00 85.69 114 LYS A C 1
ATOM 880 O O . LYS A 1 114 ? 29.315 -3.701 -26.958 1.00 85.69 114 LYS A O 1
ATOM 885 N N . GLU A 1 115 ? 27.224 -3.051 -27.465 1.00 87.12 115 GLU A N 1
ATOM 886 C CA . GLU A 1 115 ? 27.545 -1.984 -28.404 1.00 87.12 115 GLU A CA 1
ATOM 887 C C . GLU A 1 115 ? 27.462 -0.586 -27.756 1.00 87.12 115 GLU A C 1
ATOM 889 O O . GLU A 1 115 ? 27.559 0.419 -28.461 1.00 87.12 115 GLU A O 1
ATOM 894 N N . GLY A 1 116 ? 27.291 -0.502 -26.429 1.00 83.44 116 GLY A N 1
ATOM 895 C CA . GLY A 1 116 ? 27.217 0.760 -25.686 1.00 83.44 116 GLY A CA 1
ATOM 896 C C . GLY A 1 116 ? 25.877 1.492 -25.824 1.00 83.44 116 GLY A C 1
ATOM 897 O O . GLY A 1 116 ? 25.773 2.667 -25.477 1.00 83.44 116 GLY A O 1
ATOM 898 N N . ARG A 1 117 ? 24.834 0.848 -26.364 1.00 84.94 117 ARG A N 1
ATOM 899 C CA . ARG A 1 117 ? 23.514 1.474 -26.531 1.00 84.94 117 ARG A CA 1
ATOM 900 C C . ARG A 1 117 ? 22.690 1.316 -25.259 1.00 84.94 117 ARG A C 1
ATOM 902 O O . ARG A 1 117 ? 22.650 0.219 -24.701 1.00 84.94 117 ARG A O 1
ATOM 909 N N . PRO A 1 118 ? 21.962 2.358 -24.824 1.00 78.75 118 PRO A N 1
ATOM 910 C CA . PRO A 1 118 ? 21.159 2.286 -23.613 1.00 78.75 118 PRO A CA 1
ATOM 911 C C . PRO A 1 118 ? 20.045 1.244 -23.756 1.00 78.75 118 PRO A C 1
ATOM 913 O O . PRO A 1 118 ? 19.212 1.318 -24.661 1.00 78.75 118 PRO A O 1
ATOM 916 N N . ILE A 1 119 ? 19.997 0.304 -22.814 1.00 80.06 119 ILE A N 1
ATOM 917 C CA . ILE A 1 119 ? 18.932 -0.686 -22.672 1.00 80.06 119 ILE A CA 1
ATOM 918 C C . ILE A 1 119 ? 18.173 -0.464 -21.363 1.00 80.06 119 ILE A C 1
ATOM 920 O O . ILE A 1 119 ? 18.750 -0.285 -20.289 1.00 80.06 119 ILE A O 1
ATOM 924 N N . ASN A 1 120 ? 16.845 -0.499 -21.445 1.00 74.69 120 ASN A N 1
ATOM 925 C CA . ASN A 1 120 ? 15.983 -0.501 -20.269 1.00 74.69 120 ASN A CA 1
ATOM 926 C C . ASN A 1 120 ? 15.820 -1.943 -19.786 1.00 74.69 120 ASN A C 1
ATOM 928 O O . ASN A 1 120 ? 15.277 -2.793 -20.490 1.00 74.69 120 ASN A O 1
ATOM 932 N N . MET A 1 121 ? 16.279 -2.218 -18.574 1.00 69.38 121 MET A N 1
ATOM 933 C CA . MET A 1 121 ? 16.177 -3.516 -17.928 1.00 69.38 121 MET A CA 1
ATOM 934 C C . MET A 1 121 ? 15.103 -3.445 -16.834 1.00 69.38 121 MET A C 1
ATOM 936 O O . MET A 1 121 ? 15.164 -2.615 -15.927 1.00 69.38 121 MET A O 1
ATOM 940 N N . TYR A 1 122 ? 14.137 -4.365 -16.914 1.00 74.38 122 TYR A N 1
ATOM 941 C CA . TYR A 1 122 ? 12.986 -4.520 -16.011 1.00 74.38 122 TYR A CA 1
ATOM 942 C C . TYR A 1 122 ? 11.985 -3.355 -16.039 1.00 74.38 122 TYR A C 1
ATOM 944 O O . TYR A 1 122 ? 12.186 -2.311 -15.418 1.00 74.38 122 TYR A O 1
ATOM 952 N N . LEU A 1 123 ? 10.869 -3.592 -16.733 1.00 87.81 123 LEU A N 1
ATOM 953 C CA . LEU A 1 123 ? 9.719 -2.696 -16.787 1.00 87.81 123 LEU A CA 1
ATOM 954 C C . LEU A 1 123 ? 8.660 -3.131 -15.771 1.00 87.81 123 LEU A C 1
ATOM 956 O O . LEU A 1 123 ? 8.244 -4.295 -15.758 1.00 87.81 123 LEU A O 1
ATOM 960 N N . GLU A 1 124 ? 8.195 -2.186 -14.961 1.00 93.31 124 GLU A N 1
ATOM 961 C CA . GLU A 1 124 ? 7.066 -2.374 -14.051 1.00 93.31 124 GLU A CA 1
ATOM 962 C C . GLU A 1 124 ? 5.981 -1.324 -14.328 1.00 93.31 124 GLU A C 1
ATOM 964 O O . GLU A 1 124 ? 6.252 -0.216 -14.795 1.00 93.31 124 GLU A O 1
ATOM 969 N N . TRP A 1 125 ? 4.734 -1.688 -14.052 1.00 95.69 125 TRP A N 1
ATOM 970 C CA . TRP A 1 125 ? 3.647 -0.742 -13.859 1.00 95.69 125 TRP A CA 1
ATOM 971 C C . TRP A 1 125 ? 3.625 -0.316 -12.400 1.00 95.69 125 TRP A C 1
ATOM 973 O O . TRP A 1 125 ? 3.676 -1.163 -11.508 1.00 95.69 125 TRP A O 1
ATOM 983 N N . LEU A 1 126 ? 3.510 0.986 -12.167 1.00 96.12 126 LEU A N 1
ATOM 984 C CA . LEU A 1 126 ? 3.321 1.570 -10.849 1.00 96.12 126 LEU A CA 1
ATOM 985 C C . LEU A 1 126 ? 2.018 2.361 -10.854 1.00 96.12 126 LEU A C 1
ATOM 987 O O . LEU A 1 126 ? 1.902 3.344 -11.579 1.00 96.12 126 LEU A O 1
ATOM 991 N N . VAL A 1 127 ? 1.038 1.932 -10.063 1.00 97.31 127 VAL A N 1
ATOM 992 C CA . VAL A 1 127 ? -0.310 2.512 -10.025 1.00 97.31 127 VAL A CA 1
ATOM 993 C C . VAL A 1 127 ? -0.616 3.017 -8.622 1.00 97.31 127 VAL A C 1
ATOM 995 O O . VAL A 1 127 ? -0.422 2.300 -7.640 1.00 97.31 127 VAL A O 1
ATOM 998 N N . PHE A 1 128 ? -1.121 4.242 -8.521 1.00 97.19 128 PHE A N 1
ATOM 999 C CA . PHE A 1 128 ? -1.552 4.831 -7.261 1.00 97.19 128 PHE A CA 1
ATOM 1000 C C . PHE A 1 128 ? -3.052 4.603 -7.062 1.00 97.19 128 PHE A C 1
ATOM 1002 O O . PHE A 1 128 ? -3.880 5.130 -7.807 1.00 97.19 128 PHE A O 1
ATOM 1009 N N . VAL A 1 129 ? -3.399 3.794 -6.059 1.00 98.19 129 VAL A N 1
ATOM 1010 C CA . VAL A 1 129 ? -4.770 3.337 -5.807 1.00 98.19 129 VAL A CA 1
ATOM 1011 C C . VAL A 1 129 ? -5.252 3.874 -4.454 1.00 98.19 129 VAL A C 1
ATOM 1013 O O . VAL A 1 129 ? -4.812 3.366 -3.419 1.00 98.19 129 VAL A O 1
ATOM 1016 N N . PRO A 1 130 ? -6.137 4.887 -4.418 1.00 98.00 130 PRO A N 1
ATOM 1017 C CA . PRO A 1 130 ? -6.667 5.428 -3.172 1.00 98.00 130 PRO A CA 1
ATOM 1018 C C . PRO A 1 130 ? -7.530 4.421 -2.412 1.00 98.00 130 PRO A C 1
ATOM 1020 O O . PRO A 1 130 ? -8.260 3.612 -2.990 1.00 98.00 130 PRO A O 1
ATOM 1023 N N . THR A 1 131 ? -7.479 4.518 -1.090 1.00 97.75 131 THR A N 1
ATOM 1024 C CA . THR A 1 131 ? -8.168 3.628 -0.159 1.00 97.75 131 THR A CA 1
ATOM 1025 C C . THR A 1 131 ? -8.783 4.417 0.986 1.00 97.75 131 THR A C 1
ATOM 1027 O O . THR A 1 131 ? -8.172 5.365 1.483 1.00 97.75 131 THR A O 1
ATOM 1030 N N . ARG A 1 132 ? -9.950 3.983 1.455 1.00 97.00 132 ARG A N 1
ATOM 1031 C CA . ARG A 1 132 ? -10.624 4.524 2.637 1.00 97.00 132 ARG A CA 1
ATOM 1032 C C . ARG A 1 132 ? -10.902 3.390 3.611 1.00 97.00 132 ARG A C 1
ATOM 1034 O O . ARG A 1 132 ? -11.568 2.423 3.257 1.00 97.00 132 ARG A O 1
ATOM 1041 N N . ALA A 1 133 ? -10.389 3.506 4.826 1.00 95.88 133 ALA A N 1
ATOM 1042 C CA . ALA A 1 133 ? -10.628 2.539 5.886 1.00 95.88 133 ALA A CA 1
ATOM 1043 C C . ALA A 1 133 ? -11.437 3.190 7.008 1.00 95.88 133 ALA A C 1
ATOM 1045 O O . ALA A 1 133 ? -11.115 4.287 7.459 1.00 95.88 133 ALA A O 1
ATOM 1046 N N . GLU A 1 134 ? -12.475 2.502 7.470 1.00 97.06 134 GLU A N 1
ATOM 1047 C CA . GLU A 1 134 ? -13.238 2.914 8.645 1.00 97.06 134 GLU A CA 1
ATOM 1048 C C . GLU A 1 134 ? -12.896 2.003 9.814 1.00 97.06 134 GLU A C 1
ATOM 1050 O O . GLU A 1 134 ? -12.915 0.777 9.690 1.00 97.06 134 GLU A O 1
ATOM 1055 N N . TYR A 1 135 ? -12.653 2.602 10.971 1.00 95.62 135 TYR A N 1
ATOM 1056 C CA . TYR A 1 135 ? -12.376 1.897 12.209 1.00 95.62 135 TYR A CA 1
ATOM 1057 C C . TYR A 1 135 ? -13.390 2.280 13.271 1.00 95.62 135 TYR A C 1
ATOM 1059 O O . TYR A 1 135 ? -13.781 3.438 13.401 1.00 95.62 135 TYR A O 1
ATOM 1067 N N . ARG A 1 136 ? -13.775 1.309 14.092 1.00 95.88 136 ARG A N 1
ATOM 1068 C CA . ARG A 1 136 ? -14.361 1.559 15.403 1.00 95.88 136 ARG A CA 1
ATOM 1069 C C . ARG A 1 136 ? -13.244 1.524 16.430 1.00 95.88 136 ARG A C 1
ATOM 1071 O O . ARG A 1 136 ? -12.498 0.550 16.472 1.00 95.88 136 ARG A O 1
ATOM 1078 N N . VAL A 1 137 ? -13.185 2.543 17.276 1.00 95.50 137 VAL A N 1
ATOM 1079 C CA . VAL A 1 137 ? -12.251 2.639 18.399 1.00 95.50 137 VAL A CA 1
ATOM 1080 C C . VAL A 1 137 ? -13.045 2.844 19.677 1.00 95.50 137 VAL A C 1
ATOM 1082 O O . VAL A 1 137 ? -13.826 3.789 19.773 1.00 95.50 137 VAL A O 1
ATOM 1085 N N . ILE A 1 138 ? -12.857 1.971 20.663 1.00 94.44 138 ILE A N 1
ATOM 1086 C CA . ILE A 1 138 ? -13.402 2.184 22.006 1.00 94.44 138 ILE A CA 1
ATOM 1087 C C . ILE A 1 138 ? -12.526 3.208 22.726 1.00 94.44 138 ILE A C 1
ATOM 1089 O O . ILE A 1 138 ? -11.334 2.983 22.923 1.00 94.44 138 ILE A O 1
ATOM 1093 N N . ASP A 1 139 ? -13.104 4.342 23.118 1.00 89.81 139 ASP A N 1
ATOM 1094 C CA . ASP A 1 139 ? -12.370 5.344 23.886 1.00 89.81 139 ASP A CA 1
ATOM 1095 C C . ASP A 1 139 ? -11.969 4.772 25.263 1.00 89.81 139 ASP A C 1
ATOM 1097 O O . ASP A 1 139 ? -12.830 4.279 25.997 1.00 89.81 139 ASP A O 1
ATOM 1101 N N . PRO A 1 140 ? -10.682 4.814 25.649 1.00 88.00 140 PRO A N 1
ATOM 1102 C CA . PRO A 1 140 ? -10.235 4.208 26.900 1.00 88.00 140 PRO A CA 1
ATOM 1103 C C . PRO A 1 140 ? -10.751 4.945 28.143 1.00 88.00 140 PRO A C 1
ATOM 1105 O O . PRO A 1 140 ? -10.845 4.329 29.203 1.00 88.00 140 PRO A O 1
ATOM 1108 N N . LYS A 1 141 ? -11.094 6.235 28.030 1.00 90.62 141 LYS A N 1
ATOM 1109 C CA . LYS A 1 141 ? -11.603 7.060 29.132 1.00 90.62 141 LYS A CA 1
ATOM 1110 C C . LYS A 1 141 ? -13.119 6.953 29.254 1.00 90.62 141 LYS A C 1
ATOM 1112 O O . LYS A 1 141 ? -13.621 6.708 30.344 1.00 90.62 141 LYS A O 1
ATOM 1117 N N . THR A 1 142 ? -13.848 7.137 28.153 1.00 92.50 142 THR A N 1
ATOM 1118 C CA . THR A 1 142 ? -15.324 7.178 28.179 1.00 92.50 142 THR A CA 1
ATOM 1119 C C . THR A 1 142 ? -15.973 5.819 27.939 1.00 92.50 142 THR A C 1
ATOM 1121 O O . THR A 1 142 ? -17.162 5.665 28.197 1.00 92.50 142 THR A O 1
ATOM 1124 N N . ARG A 1 143 ? -15.212 4.830 27.443 1.00 91.44 143 ARG A N 1
ATOM 1125 C CA . ARG A 1 143 ? -15.690 3.503 27.006 1.00 91.44 143 ARG A CA 1
ATOM 1126 C C . ARG A 1 143 ? -16.709 3.537 25.863 1.00 91.44 143 ARG A C 1
ATOM 1128 O O . ARG A 1 143 ? -17.255 2.494 25.506 1.00 91.44 143 ARG A O 1
ATOM 1135 N N . LEU A 1 144 ? -16.937 4.698 25.253 1.00 93.12 144 LEU A N 1
ATOM 1136 C CA . LEU A 1 144 ? -17.865 4.849 24.139 1.00 93.12 144 LEU A CA 1
ATOM 1137 C C . LEU A 1 144 ? -17.178 4.535 22.800 1.00 93.12 144 LEU A C 1
ATOM 1139 O O . LEU A 1 144 ? -15.998 4.856 22.617 1.00 93.12 144 LEU A O 1
ATOM 1143 N N . PRO A 1 145 ? -17.895 3.918 21.844 1.00 93.50 145 PRO A N 1
ATOM 1144 C CA . PRO A 1 145 ? -17.364 3.676 20.513 1.00 93.50 145 PRO A CA 1
ATOM 1145 C C . PRO A 1 145 ? -17.303 4.977 19.705 1.00 93.50 145 PRO A C 1
ATOM 1147 O O . PRO A 1 145 ? -18.303 5.678 19.562 1.00 93.50 145 PRO A O 1
ATOM 1150 N N . ARG A 1 146 ? -16.146 5.244 19.101 1.00 94.00 146 ARG A N 1
ATOM 1151 C CA . ARG A 1 146 ? -15.939 6.285 18.087 1.00 94.00 146 ARG A CA 1
ATOM 1152 C C . ARG A 1 146 ? -15.676 5.649 16.734 1.00 94.00 146 ARG A C 1
ATOM 1154 O O . ARG A 1 146 ? -15.113 4.555 16.663 1.00 94.00 146 ARG A O 1
ATOM 1161 N N . LYS A 1 147 ? -16.085 6.326 15.664 1.00 95.62 147 LYS A N 1
ATOM 1162 C CA . LYS A 1 147 ? -15.760 5.926 14.295 1.00 95.62 147 LYS A CA 1
ATOM 1163 C C . LYS A 1 147 ? -14.685 6.846 13.746 1.00 95.62 147 LYS A C 1
ATOM 1165 O O . LYS A 1 147 ? -14.846 8.058 13.787 1.00 95.62 147 LYS A O 1
ATOM 1170 N N . ILE A 1 148 ? -13.612 6.266 13.235 1.00 95.19 148 ILE A N 1
ATOM 1171 C CA . ILE A 1 148 ? -12.496 6.995 12.644 1.00 95.19 148 ILE A CA 1
ATOM 1172 C C . ILE A 1 148 ? -12.389 6.583 11.186 1.00 95.19 148 ILE A C 1
ATOM 1174 O O . ILE A 1 148 ? -12.363 5.394 10.872 1.00 95.19 148 ILE A O 1
ATOM 1178 N N . GLU A 1 149 ? -12.316 7.570 10.313 1.00 95.81 149 GLU A N 1
ATOM 1179 C CA . GLU A 1 149 ? -11.976 7.403 8.915 1.00 95.81 149 GLU A CA 1
ATOM 1180 C C . GLU A 1 149 ? -10.480 7.618 8.710 1.00 95.81 149 GLU A C 1
ATOM 1182 O O . GLU A 1 149 ? -9.875 8.519 9.291 1.00 95.81 149 GLU A O 1
ATOM 1187 N N . ILE A 1 150 ? -9.883 6.794 7.855 1.00 95.38 150 ILE A N 1
ATOM 1188 C CA . ILE A 1 150 ? -8.500 6.919 7.422 1.00 95.38 150 ILE A CA 1
ATOM 1189 C C . ILE A 1 150 ? -8.472 6.898 5.894 1.00 95.38 150 ILE A C 1
ATOM 1191 O O . ILE A 1 150 ? -8.817 5.892 5.271 1.00 95.38 150 ILE A O 1
ATOM 1195 N N . LEU A 1 151 ? -8.012 8.000 5.299 1.00 96.31 151 LEU A N 1
ATOM 1196 C CA . LEU A 1 151 ? -7.752 8.113 3.865 1.00 96.31 151 LEU A CA 1
ATOM 1197 C C . LEU A 1 151 ? -6.282 7.804 3.585 1.00 96.31 151 LEU A C 1
ATOM 1199 O O . LEU A 1 151 ? -5.378 8.332 4.236 1.00 96.31 151 LEU A O 1
ATOM 1203 N N . GLY A 1 152 ? -6.018 6.935 2.623 1.00 96.44 152 GLY A N 1
ATOM 1204 C CA . GLY A 1 152 ? -4.665 6.582 2.213 1.00 96.44 152 GLY A CA 1
ATOM 1205 C C . GLY A 1 152 ? -4.643 6.058 0.791 1.00 96.44 152 GLY A C 1
ATOM 1206 O O . GLY A 1 152 ? -5.603 6.221 0.043 1.00 96.44 152 GLY A O 1
ATOM 1207 N N . PHE A 1 153 ? -3.555 5.397 0.420 1.00 97.38 153 PHE A N 1
ATOM 1208 C CA . PHE A 1 153 ? -3.461 4.720 -0.863 1.00 97.38 153 PHE A CA 1
ATOM 1209 C C . PHE A 1 153 ? -2.456 3.579 -0.818 1.00 97.38 153 PHE A C 1
ATOM 1211 O O . PHE A 1 153 ? -1.534 3.569 -0.001 1.00 97.38 153 PHE A O 1
ATOM 1218 N N . GLN A 1 154 ? -2.622 2.631 -1.732 1.00 98.06 154 GLN A N 1
ATOM 1219 C CA . GLN A 1 154 ? -1.607 1.638 -2.051 1.00 98.06 154 GLN A CA 1
ATOM 1220 C C . GLN A 1 154 ? -0.889 2.053 -3.332 1.00 98.06 154 GLN A C 1
ATOM 1222 O O . GLN A 1 154 ? -1.512 2.502 -4.294 1.00 98.06 154 GLN A O 1
ATOM 1227 N N . VAL A 1 155 ? 0.427 1.876 -3.357 1.00 98.00 155 VAL A N 1
ATOM 1228 C CA . VAL A 1 155 ? 1.193 1.854 -4.603 1.00 98.00 155 VAL A CA 1
ATOM 1229 C C . VAL A 1 155 ? 1.222 0.407 -5.073 1.00 98.00 155 VAL A C 1
ATOM 1231 O O . VAL A 1 155 ? 1.937 -0.417 -4.500 1.00 98.00 155 VAL A O 1
ATOM 1234 N N . ALA A 1 156 ? 0.405 0.095 -6.073 1.00 98.19 156 ALA A N 1
ATOM 1235 C CA . ALA A 1 156 ? 0.326 -1.221 -6.684 1.00 98.19 156 ALA A CA 1
ATOM 1236 C C . ALA A 1 156 ? 1.395 -1.337 -7.778 1.00 98.19 156 ALA A C 1
ATOM 1238 O O . ALA A 1 156 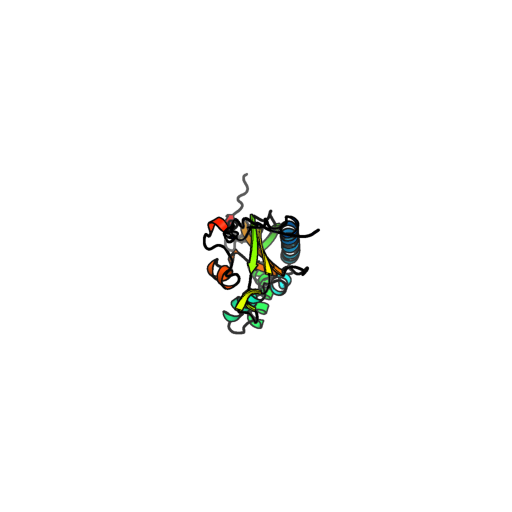? 1.446 -0.529 -8.705 1.00 98.19 156 ALA A O 1
ATOM 1239 N N . VAL A 1 157 ? 2.266 -2.334 -7.650 1.00 97.56 157 VAL A N 1
ATOM 1240 C CA . VAL A 1 157 ? 3.420 -2.560 -8.520 1.00 97.56 157 VAL A CA 1
ATOM 1241 C C . VAL A 1 157 ? 3.282 -3.917 -9.194 1.00 97.56 157 VAL A C 1
ATOM 1243 O O . VAL A 1 157 ? 3.075 -4.927 -8.520 1.00 97.56 157 VAL A O 1
ATOM 1246 N N . ASN A 1 158 ? 3.424 -3.947 -10.515 1.00 96.44 158 ASN A N 1
ATOM 1247 C CA . ASN A 1 158 ? 3.349 -5.167 -11.312 1.00 96.44 158 ASN A CA 1
ATOM 1248 C C . ASN A 1 158 ? 4.504 -5.225 -12.307 1.00 96.44 158 ASN A C 1
ATOM 1250 O O . ASN A 1 158 ? 4.731 -4.280 -13.059 1.00 96.44 158 ASN A O 1
ATOM 1254 N N . LYS A 1 159 ? 5.215 -6.351 -12.350 1.00 93.31 159 LYS A N 1
ATOM 1255 C CA . LYS A 1 159 ? 6.189 -6.596 -13.412 1.00 93.31 159 LYS A CA 1
ATOM 1256 C C . LYS A 1 159 ? 5.429 -6.860 -14.708 1.00 93.31 159 LYS A C 1
ATOM 1258 O O . LYS A 1 159 ? 4.578 -7.744 -14.758 1.00 93.31 159 LYS A O 1
ATOM 1263 N N . LYS A 1 160 ? 5.752 -6.124 -15.774 1.00 90.12 160 LYS A N 1
ATOM 1264 C CA . LYS A 1 160 ? 5.042 -6.287 -17.048 1.00 90.12 160 LYS A CA 1
ATOM 1265 C C . LYS A 1 160 ? 5.099 -7.741 -17.520 1.00 90.12 160 LYS A C 1
ATOM 1267 O O . LYS A 1 160 ? 6.162 -8.363 -17.519 1.00 90.12 160 LYS A O 1
ATOM 1272 N N . GLY A 1 161 ? 3.947 -8.262 -17.934 1.00 86.62 161 GLY A N 1
ATOM 1273 C CA . GLY A 1 161 ? 3.804 -9.643 -18.393 1.00 86.62 161 GLY A CA 1
ATOM 1274 C C . GLY A 1 161 ? 3.654 -10.680 -17.276 1.00 86.62 161 GLY A C 1
ATOM 1275 O O . GLY A 1 161 ? 3.615 -11.867 -17.583 1.00 86.62 161 GLY A O 1
ATOM 1276 N N . THR A 1 162 ? 3.551 -10.274 -16.004 1.00 90.06 162 THR A N 1
ATOM 1277 C CA . THR A 1 162 ? 3.235 -11.185 -14.891 1.00 90.06 162 THR A CA 1
ATOM 1278 C C . THR A 1 162 ? 1.846 -10.897 -14.314 1.00 90.06 162 THR A C 1
ATOM 1280 O O . THR A 1 162 ? 1.373 -9.762 -14.388 1.00 90.06 162 THR A O 1
ATOM 1283 N N . PRO A 1 163 ? 1.177 -11.897 -13.712 1.00 90.56 163 PRO A N 1
ATOM 1284 C CA . PRO A 1 163 ? -0.109 -11.685 -13.044 1.00 90.56 163 PRO A CA 1
ATOM 1285 C C . PRO A 1 163 ? 0.043 -11.103 -11.627 1.00 90.56 163 PRO A C 1
ATOM 1287 O O . PRO A 1 163 ? -0.936 -10.666 -11.025 1.00 90.56 163 PRO A O 1
ATOM 1290 N N . ASP A 1 164 ? 1.256 -11.130 -11.069 1.00 94.31 164 ASP A N 1
ATOM 1291 C CA . ASP A 1 164 ? 1.487 -10.795 -9.667 1.00 94.31 164 ASP A CA 1
ATOM 1292 C C . ASP A 1 164 ? 1.546 -9.292 -9.414 1.00 94.31 164 ASP A C 1
ATOM 1294 O O . ASP A 1 164 ? 2.353 -8.563 -9.997 1.00 94.31 164 ASP A O 1
ATOM 1298 N N . TRP A 1 165 ? 0.709 -8.857 -8.475 1.00 97.81 165 TRP A N 1
ATOM 1299 C CA . TRP A 1 165 ? 0.710 -7.509 -7.926 1.00 97.81 165 TRP A CA 1
ATOM 1300 C C . TRP A 1 165 ? 1.337 -7.497 -6.537 1.00 97.81 165 TRP A C 1
ATOM 1302 O O . TRP A 1 165 ? 1.062 -8.362 -5.695 1.00 97.81 165 TRP A O 1
ATOM 1312 N N . HIS A 1 166 ? 2.155 -6.478 -6.304 1.00 98.12 166 HIS A N 1
ATOM 1313 C CA . HIS A 1 166 ? 2.750 -6.173 -5.018 1.00 98.12 166 HIS A CA 1
ATOM 1314 C C . HIS A 1 166 ? 2.384 -4.766 -4.566 1.00 98.12 166 HIS A C 1
ATOM 1316 O O . HIS A 1 166 ? 2.074 -3.909 -5.386 1.00 98.12 166 HIS A O 1
ATOM 1322 N N . PHE A 1 167 ? 2.453 -4.512 -3.263 1.00 98.06 167 PHE A N 1
ATOM 1323 C CA . PHE A 1 167 ? 1.970 -3.262 -2.688 1.00 98.06 167 PHE A CA 1
ATOM 1324 C C . PHE A 1 167 ? 3.009 -2.588 -1.803 1.00 98.06 167 PHE A C 1
ATOM 1326 O O . PHE A 1 167 ? 3.786 -3.234 -1.088 1.00 98.06 167 PHE A O 1
ATOM 1333 N N . ILE A 1 168 ? 2.993 -1.262 -1.843 1.00 97.50 168 ILE A N 1
ATOM 1334 C CA . ILE A 1 168 ? 3.620 -0.391 -0.857 1.00 97.50 168 ILE A CA 1
ATOM 1335 C C . ILE A 1 168 ? 2.505 0.452 -0.250 1.00 97.50 168 ILE A C 1
ATOM 1337 O O . ILE A 1 168 ? 1.756 1.101 -0.979 1.00 97.50 168 ILE A O 1
ATOM 1341 N N . ASP A 1 169 ? 2.417 0.473 1.076 1.00 94.94 169 ASP A N 1
ATOM 1342 C CA . ASP A 1 169 ? 1.512 1.384 1.768 1.00 94.94 169 ASP A CA 1
ATOM 1343 C C . ASP A 1 169 ? 2.010 2.827 1.602 1.00 94.94 169 ASP A C 1
ATOM 1345 O O . ASP A 1 169 ? 3.063 3.202 2.130 1.00 94.94 169 ASP A O 1
ATOM 1349 N N . GLY A 1 170 ? 1.246 3.626 0.856 1.00 93.75 170 GLY A N 1
ATOM 1350 C CA . GLY A 1 170 ? 1.571 5.007 0.521 1.00 93.75 170 GLY A CA 1
ATOM 1351 C C . GLY A 1 170 ? 1.650 5.930 1.732 1.00 93.75 170 GLY A C 1
ATOM 1352 O O . GLY A 1 170 ? 2.360 6.929 1.686 1.00 93.75 170 GLY A O 1
ATOM 1353 N N . ARG A 1 171 ? 1.005 5.574 2.853 1.00 91.94 171 ARG A N 1
ATOM 1354 C CA . ARG A 1 171 ? 1.108 6.344 4.105 1.00 91.94 171 ARG A CA 1
ATOM 1355 C C . ARG A 1 171 ? 2.465 6.191 4.787 1.00 91.94 171 ARG A C 1
ATOM 1357 O O . ARG A 1 171 ? 2.853 7.048 5.573 1.00 91.94 171 ARG A O 1
ATOM 1364 N N . ASN A 1 172 ? 3.173 5.102 4.494 1.00 89.12 172 ASN A N 1
ATOM 1365 C CA . ASN A 1 172 ? 4.418 4.722 5.156 1.00 89.12 172 ASN A CA 1
ATOM 1366 C C . ASN A 1 172 ? 5.649 4.835 4.242 1.00 89.12 172 ASN A C 1
ATOM 1368 O O . ASN A 1 172 ? 6.753 4.498 4.671 1.00 89.12 172 ASN A O 1
ATOM 1372 N N . CYS A 1 173 ? 5.480 5.296 3.000 1.00 90.12 173 CYS A N 1
ATOM 1373 C CA . CYS A 1 173 ? 6.540 5.401 2.001 1.00 90.12 173 CYS A CA 1
ATOM 1374 C C . CYS A 1 173 ? 6.663 6.843 1.503 1.00 90.12 173 CYS A C 1
ATOM 1376 O O . CYS A 1 173 ? 5.715 7.396 0.948 1.00 90.12 173 CYS A O 1
ATOM 1378 N N . SER A 1 174 ? 7.836 7.455 1.683 1.00 91.75 174 SER A N 1
ATOM 1379 C CA . SER A 1 174 ? 8.074 8.808 1.175 1.00 91.75 174 SER A CA 1
ATOM 1380 C C . SER A 1 174 ? 8.249 8.818 -0.349 1.00 91.75 174 SER A C 1
ATOM 1382 O O . SER A 1 174 ? 8.607 7.816 -0.969 1.00 91.75 174 SER A O 1
ATOM 1384 N N . ILE A 1 175 ? 8.081 9.984 -0.975 1.00 91.88 175 ILE A N 1
ATOM 1385 C CA . ILE A 1 175 ? 8.371 10.153 -2.409 1.00 91.88 175 ILE A CA 1
ATOM 1386 C C . ILE A 1 175 ? 9.847 9.864 -2.707 1.00 91.88 175 ILE A C 1
ATOM 1388 O O . ILE A 1 175 ? 10.165 9.262 -3.731 1.00 91.88 175 ILE A O 1
ATOM 1392 N N . ALA A 1 176 ? 10.750 10.242 -1.798 1.00 92.12 176 ALA A N 1
ATOM 1393 C CA . ALA A 1 176 ? 12.168 9.921 -1.912 1.00 92.12 176 ALA A CA 1
ATOM 1394 C C . ALA A 1 176 ? 12.408 8.401 -1.875 1.00 92.12 176 ALA A C 1
ATOM 1396 O O . ALA A 1 176 ? 13.190 7.878 -2.671 1.00 92.12 176 ALA A O 1
ATOM 1397 N N . ASP A 1 177 ? 11.691 7.672 -1.010 1.00 93.00 177 ASP A N 1
ATOM 1398 C CA . ASP A 1 177 ? 11.721 6.211 -1.010 1.00 93.00 177 ASP A CA 1
ATOM 1399 C C . ASP A 1 177 ? 11.241 5.660 -2.360 1.00 93.00 177 ASP A C 1
ATOM 1401 O O . ASP A 1 177 ? 11.967 4.874 -2.973 1.00 93.00 177 ASP A O 1
ATOM 1405 N N . LEU A 1 178 ? 10.090 6.115 -2.869 1.00 92.94 178 LEU A N 1
ATOM 1406 C CA . LEU A 1 178 ? 9.564 5.691 -4.171 1.00 92.94 178 LEU A CA 1
ATOM 1407 C C . LEU A 1 178 ? 10.556 5.952 -5.306 1.00 92.94 178 LEU A C 1
ATOM 1409 O O . LEU A 1 178 ? 10.885 5.021 -6.033 1.00 92.94 178 LEU A O 1
ATOM 1413 N N . ARG A 1 179 ? 11.110 7.162 -5.425 1.00 92.75 179 ARG A N 1
ATOM 1414 C CA . ARG A 1 179 ? 12.093 7.502 -6.473 1.00 92.75 179 ARG A CA 1
ATOM 1415 C C . ARG A 1 179 ? 13.390 6.708 -6.353 1.00 92.75 179 ARG A C 1
ATOM 1417 O O . ARG A 1 179 ? 13.982 6.343 -7.360 1.00 92.75 179 ARG A O 1
ATOM 1424 N N . SER A 1 180 ? 13.806 6.352 -5.138 1.00 91.75 180 SER A N 1
ATOM 1425 C CA . SER A 1 180 ? 14.964 5.468 -4.954 1.00 91.75 180 SER A CA 1
ATOM 1426 C C . SER A 1 180 ? 14.704 4.025 -5.418 1.00 91.75 180 SER A C 1
ATOM 1428 O O . SER A 1 180 ? 15.645 3.286 -5.720 1.00 91.75 180 SER A O 1
ATOM 1430 N N . PHE A 1 181 ? 13.437 3.596 -5.470 1.00 91.44 181 PHE A N 1
ATOM 1431 C CA . PHE A 1 181 ? 13.056 2.328 -6.091 1.00 91.44 181 PHE A CA 1
ATOM 1432 C C . PHE A 1 181 ? 12.823 2.474 -7.595 1.00 91.44 181 PHE A C 1
ATOM 1434 O O . PHE A 1 181 ? 13.230 1.598 -8.353 1.00 91.44 181 PHE A O 1
ATOM 1441 N N . PHE A 1 182 ? 12.235 3.586 -8.018 1.00 92.31 182 PHE A N 1
ATOM 1442 C CA . PHE A 1 182 ? 11.796 3.842 -9.383 1.00 92.31 182 PHE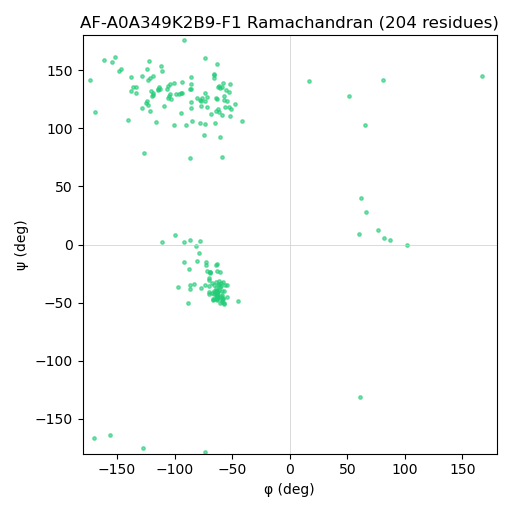 A CA 1
ATOM 1443 C C . PHE A 1 182 ? 12.390 5.170 -9.880 1.00 92.31 182 PHE A C 1
ATOM 1445 O O . PHE A 1 182 ? 11.696 6.189 -9.886 1.00 92.31 182 PHE A O 1
ATOM 1452 N N . PRO A 1 183 ? 13.674 5.190 -10.289 1.00 89.00 183 PRO A N 1
ATOM 1453 C CA . PRO A 1 183 ? 14.366 6.430 -10.650 1.00 89.00 183 PRO A CA 1
ATOM 1454 C C . PRO A 1 183 ? 13.778 7.139 -11.873 1.00 89.00 183 PRO A C 1
ATOM 1456 O O . PRO A 1 183 ? 14.045 8.313 -12.083 1.00 89.00 183 PRO A O 1
ATOM 1459 N N . SER A 1 184 ? 12.985 6.437 -12.687 1.00 89.19 184 SER A N 1
ATOM 1460 C CA . SER A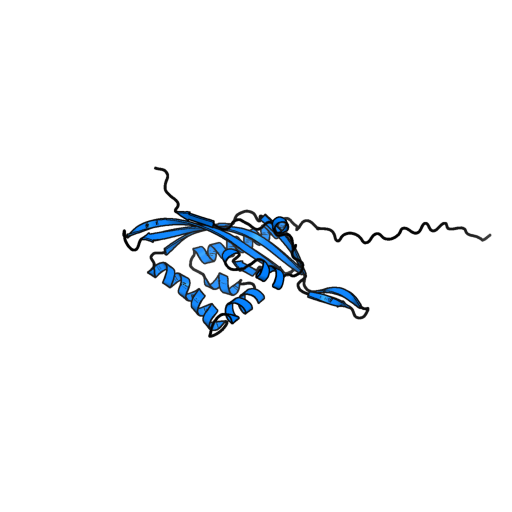 1 184 ? 12.306 7.010 -13.850 1.00 89.19 184 SER A CA 1
ATOM 1461 C C . SER A 1 184 ? 11.006 7.747 -13.514 1.00 89.19 184 SER A C 1
ATOM 1463 O O . SER A 1 184 ? 10.345 8.226 -14.431 1.00 89.19 184 SER A O 1
ATOM 1465 N N . LEU A 1 185 ? 10.590 7.794 -12.242 1.00 91.06 185 LEU A N 1
ATOM 1466 C CA . LEU A 1 185 ? 9.411 8.560 -11.841 1.00 91.06 185 LEU A CA 1
ATOM 1467 C C . LEU A 1 185 ? 9.634 10.069 -12.050 1.00 91.06 185 LEU A C 1
ATOM 1469 O O . LEU A 1 185 ? 10.739 10.551 -11.796 1.00 91.06 185 LEU A O 1
ATOM 1473 N N . PRO A 1 186 ? 8.587 10.832 -12.419 1.00 89.38 186 PRO A N 1
ATOM 1474 C CA . PRO A 1 186 ? 8.670 12.285 -12.545 1.00 89.38 186 PRO A CA 1
ATOM 1475 C C . PRO A 1 186 ? 9.249 12.970 -11.299 1.00 89.38 186 PRO A C 1
ATOM 1477 O O . PRO A 1 186 ? 8.890 12.629 -10.165 1.00 89.38 186 PRO A O 1
ATOM 1480 N N . GLU A 1 187 ? 10.114 13.968 -11.506 1.00 88.56 187 GLU A N 1
ATOM 1481 C CA . GLU A 1 187 ? 10.672 14.815 -10.440 1.00 88.56 187 GLU A CA 1
ATOM 1482 C C . GLU A 1 187 ? 9.649 15.816 -9.889 1.00 88.56 187 GLU A C 1
ATOM 1484 O O . GLU A 1 187 ? 9.608 16.065 -8.680 1.00 88.56 187 GLU A O 1
ATOM 1489 N N . ASP A 1 188 ? 8.764 16.327 -10.745 1.00 88.88 188 ASP A N 1
ATOM 1490 C CA . ASP A 1 188 ? 7.630 17.133 -10.305 1.00 88.88 188 ASP A CA 1
ATOM 1491 C C . ASP A 1 188 ? 6.596 16.231 -9.615 1.00 88.88 188 ASP A C 1
ATOM 1493 O O . ASP A 1 188 ? 6.033 15.306 -10.204 1.00 88.88 188 ASP A O 1
ATOM 1497 N N . GLN A 1 189 ? 6.345 16.506 -8.336 1.00 85.38 189 GLN A N 1
ATOM 1498 C CA . GLN A 1 189 ? 5.371 15.780 -7.529 1.00 85.38 189 GLN A CA 1
ATOM 1499 C C . GLN A 1 189 ? 3.946 15.903 -8.080 1.00 85.38 189 GLN A C 1
ATOM 1501 O O . GLN A 1 189 ? 3.169 14.958 -7.946 1.00 85.38 189 GLN A O 1
ATOM 1506 N N . LYS A 1 190 ? 3.594 17.021 -8.724 1.00 86.62 190 LYS A N 1
ATOM 1507 C CA . LYS A 1 190 ? 2.262 17.200 -9.319 1.00 86.62 190 LYS A CA 1
ATOM 1508 C C . LYS A 1 190 ? 2.008 16.179 -10.425 1.00 86.62 190 LYS A C 1
ATOM 1510 O O . LYS A 1 190 ? 0.899 15.667 -10.541 1.00 86.62 190 LYS A O 1
ATOM 1515 N N . LEU A 1 191 ? 3.052 15.814 -11.170 1.00 87.50 191 LEU A N 1
ATOM 1516 C CA . LEU A 1 191 ? 2.979 14.811 -12.233 1.00 87.50 191 LEU A CA 1
ATOM 1517 C C . LEU A 1 191 ? 2.834 13.382 -11.701 1.00 87.50 191 LEU A C 1
ATOM 1519 O O . LEU A 1 191 ? 2.417 12.498 -12.445 1.00 87.50 191 LEU A O 1
ATOM 1523 N N . LEU A 1 192 ? 3.140 13.134 -10.422 1.00 87.38 192 LEU A N 1
ATOM 1524 C CA . LEU A 1 192 ? 2.918 11.819 -9.822 1.00 87.38 192 LEU A CA 1
ATOM 1525 C C . LEU A 1 192 ? 1.430 11.513 -9.645 1.00 87.38 192 LEU A C 1
ATOM 1527 O O . LEU A 1 192 ? 1.071 10.339 -9.681 1.00 87.38 192 LEU A O 1
ATOM 1531 N N . GLY A 1 193 ? 0.575 12.528 -9.466 1.00 89.00 193 GLY A N 1
ATOM 1532 C CA . GLY A 1 193 ? -0.859 12.338 -9.223 1.00 89.00 193 GLY A CA 1
ATOM 1533 C C . GLY A 1 193 ? -1.149 11.568 -7.930 1.00 89.00 193 GLY A C 1
ATOM 1534 O O . GLY A 1 193 ? -1.996 10.674 -7.920 1.00 89.00 193 GLY A O 1
ATOM 1535 N N . LEU A 1 194 ? -0.395 11.857 -6.861 1.00 90.62 194 LEU A N 1
ATOM 1536 C CA . LEU A 1 194 ? -0.534 11.157 -5.583 1.00 90.62 194 LEU A CA 1
ATOM 1537 C C . LEU A 1 194 ? -1.934 11.373 -4.984 1.00 90.62 194 LEU A C 1
ATOM 1539 O O . LEU A 1 194 ? -2.397 12.515 -4.945 1.00 90.62 194 LEU A O 1
ATOM 1543 N N . PRO A 1 195 ? -2.585 10.314 -4.477 1.00 92.69 195 PRO A N 1
ATOM 1544 C CA . PRO A 1 195 ? -3.818 10.446 -3.719 1.00 92.69 195 PRO A CA 1
ATOM 1545 C C . PRO A 1 195 ? -3.619 11.223 -2.419 1.00 92.69 195 PRO A C 1
ATOM 1547 O O . PRO A 1 195 ? -2.536 11.221 -1.829 1.00 92.69 195 PRO A O 1
ATOM 1550 N N . GLU A 1 196 ? -4.701 11.819 -1.931 1.00 89.12 196 GLU A N 1
ATOM 1551 C CA . GLU A 1 196 ? -4.726 12.453 -0.618 1.00 89.12 196 GLU A CA 1
ATOM 1552 C C . GLU A 1 196 ? -4.547 11.422 0.506 1.00 89.12 196 GLU A C 1
ATOM 1554 O O . GLU A 1 196 ? -5.051 10.296 0.456 1.00 89.12 196 GLU A O 1
ATOM 1559 N N . ILE A 1 197 ? -3.829 11.832 1.550 1.00 91.38 197 ILE A N 1
ATOM 1560 C CA . ILE A 1 197 ? -3.715 11.101 2.811 1.00 91.38 197 ILE A CA 1
ATOM 1561 C C . ILE A 1 197 ? -4.384 11.949 3.884 1.00 91.38 197 ILE A C 1
ATOM 1563 O O . ILE A 1 197 ? -4.133 13.148 3.979 1.00 91.38 197 ILE A O 1
ATOM 1567 N N . GLY A 1 198 ? -5.188 11.318 4.731 1.00 91.06 198 GLY A N 1
ATOM 1568 C CA . GLY A 1 198 ? -5.892 12.019 5.795 1.00 91.06 198 GLY A CA 1
ATOM 1569 C C . GLY A 1 198 ? -6.560 11.078 6.783 1.00 91.06 198 GLY A C 1
ATOM 1570 O O . GLY A 1 198 ? -6.282 9.873 6.827 1.00 91.06 198 GLY A O 1
ATOM 1571 N N . GLY A 1 199 ? -7.435 11.642 7.597 1.00 86.94 199 GLY A N 1
ATOM 1572 C CA . GLY A 1 199 ? -8.277 10.896 8.512 1.00 86.94 199 GLY A CA 1
ATOM 1573 C C . GLY A 1 199 ? -8.943 11.815 9.518 1.00 86.94 199 GLY A C 1
ATOM 1574 O O . GLY A 1 199 ? -8.354 12.804 9.951 1.00 86.94 199 GLY A O 1
ATOM 1575 N N . GLU A 1 200 ? -10.169 11.473 9.879 1.00 90.25 200 GLU A N 1
ATOM 1576 C CA . GLU A 1 200 ? -11.001 12.264 10.774 1.00 90.25 200 GLU A CA 1
ATOM 1577 C C . GLU A 1 200 ? -11.982 11.378 11.544 1.00 90.25 200 GLU A C 1
ATOM 1579 O O . GLU A 1 200 ? -12.232 10.224 11.193 1.00 90.25 200 GLU A O 1
ATOM 1584 N N . GLU A 1 201 ? -12.520 11.900 12.643 1.00 87.88 201 GLU A N 1
ATOM 1585 C CA . GLU A 1 201 ? -13.601 11.229 13.360 1.00 87.88 201 GLU A CA 1
ATOM 1586 C C . GLU A 1 201 ? -14.917 11.431 12.601 1.00 87.88 201 GLU A C 1
ATOM 1588 O O . GLU A 1 201 ? -15.347 12.565 12.392 1.00 87.88 201 GLU A O 1
ATOM 1593 N N . ILE A 1 202 ? -15.590 10.334 12.240 1.00 85.81 202 ILE A N 1
ATOM 1594 C CA . ILE A 1 202 ? -16.911 10.384 11.612 1.00 85.81 202 ILE A CA 1
ATOM 1595 C C . ILE A 1 202 ? -17.923 10.752 12.697 1.00 85.81 202 ILE A C 1
ATOM 1597 O O . ILE A 1 202 ? -18.435 9.892 13.425 1.00 85.81 202 ILE A O 1
ATOM 1601 N N . ARG A 1 203 ? -18.219 12.045 12.817 1.00 76.88 203 ARG A N 1
ATOM 1602 C CA . ARG A 1 203 ? -19.328 12.525 13.642 1.00 76.88 203 ARG A CA 1
ATOM 1603 C C . ARG A 1 203 ? -20.623 12.191 12.912 1.00 76.88 203 ARG A C 1
ATOM 1605 O O . ARG A 1 203 ? -20.802 12.577 11.765 1.00 76.88 203 ARG A O 1
ATOM 1612 N N . ARG A 1 204 ? -21.534 11.458 13.561 1.00 58.47 204 ARG A N 1
ATOM 1613 C CA . ARG A 1 204 ? -22.907 11.361 13.050 1.00 58.47 204 ARG A CA 1
ATOM 1614 C C . ARG A 1 204 ? -23.504 12.767 13.072 1.00 58.47 204 ARG A C 1
ATOM 1616 O O . ARG A 1 204 ? -23.651 13.328 14.159 1.00 58.47 204 ARG A O 1
ATOM 1623 N N . GLU A 1 205 ? -23.849 13.305 11.908 1.00 46.97 205 GLU A N 1
ATOM 1624 C CA . GLU A 1 205 ? -24.899 14.320 11.840 1.00 46.97 205 GLU A CA 1
ATOM 1625 C C . GLU A 1 205 ? -26.161 13.693 12.448 1.00 46.97 205 GLU A C 1
ATOM 1627 O O . GLU A 1 205 ? -26.477 12.527 12.185 1.00 46.97 205 GLU A O 1
ATOM 1632 N N . ARG A 1 206 ? -26.752 14.410 13.406 1.00 36.28 206 ARG A N 1
ATOM 1633 C CA . ARG A 1 206 ? -27.951 13.983 14.129 1.00 36.28 206 ARG A CA 1
ATOM 1634 C C . ARG A 1 206 ? -29.176 14.092 13.243 1.00 36.28 206 ARG A C 1
ATOM 1636 O O . ARG A 1 206 ? -29.249 15.093 12.502 1.00 36.28 206 ARG A O 1
#

Sequence (206 aa):
MSLLIAAFVVGETRQAAAQGTGRVPQSVLDQAEAATRAMGQQVLQGNFRVALERMYPRWKKRAAKKLQGGQVELARRLAEIPKEMARQGISMLNYEVRKATSAHEVVLLRGEDKEGRPINMYLEWLVFVPTRAEYRVIDPKTRLPRKIEILGFQVAVNKKGTPDWHFIDGRNCSIADLRSFFPSLPEDQKLLGLPEIGGEEIRRER

Solvent-accessible surface area (backbone atoms only — not comparable to full-atom values): 11957 Å² total; per-residue (Å²): 136,86,89,83,91,86,86,84,84,77,81,75,77,79,70,78,74,75,82,74,83,70,76,71,58,67,68,58,50,54,49,44,42,50,52,50,40,54,52,40,53,38,40,64,73,66,43,50,64,56,59,67,73,32,30,30,65,72,57,50,54,53,59,11,69,78,40,89,65,27,62,61,43,49,52,51,53,55,71,42,46,65,58,52,32,52,75,57,42,37,43,71,75,47,67,46,68,46,75,60,66,30,67,43,80,32,43,64,38,79,49,59,49,100,84,69,46,84,36,83,41,61,56,29,42,41,32,36,30,28,30,42,36,32,31,39,35,37,38,89,87,79,67,47,80,42,42,37,39,37,37,27,31,37,37,33,36,28,48,70,96,55,92,60,66,23,36,42,56,47,83,81,50,53,69,68,57,50,36,74,62,29,70,61,54,70,86,54,64,78,76,55,38,74,66,70,71,54,65,49,71,61,72,78,82,127

pLDDT: mean 84.89, std 19.61, range [24.81, 98.38]

Mean predicted aligned error: 9.02 Å